Protein AF-A0A962YUR5-F1 (afdb_monomer_lite)

pLDDT: mean 78.63, std 18.29, range [29.05, 96.88]

Secondary structure (DSSP, 8-state):
--S-------------HHHHHHHHHHHHHHS--TT--SS-TTSSSSS-GGGG-TT----EEEEES-HHHHHHHHHTTHHHHTTEEEEETT--SHHHHHHHHHHHHH-TT--EEEE--BSTTHHHHHHHHHHSGGGTTTGGGEEE-S--TTTS-TT---EEEE-STT----EESS-HHHHHHTTEEB-GGGS-HHHHHHHHHHHHHH------HHHHHHHTSS-------

Foldseek 3Di:
DDDDDDDDPPPPPPQDPVNVVVVVVVCCVVPPPPQALPLCNCQPPLPDPCVPPPPLQAQAEEEEAGSSVLSLCVVVVLCVLLSYQYAYLVCPPVNSSVVVLVVCVVVVQHAYEYEYWAAPCRVCSLVVLCPDPSNVSCNVRYHYQYADPVLPDQPAQAWKAAPDPPDGDIGTHDDSVVSRVNRITRGLCPAPSVLSSVVCSCCSVVVDDYDHVVSSVVSNPPDPPPPDD

Sequence (229 aa):
LPLAIWLGQREKGKLPFEKARKIVEQYHQTHPIQALADGTAFRRQAAPLDLQDPHYAPERILVVERDDLVDMLIRNRFHLTAKAVVVS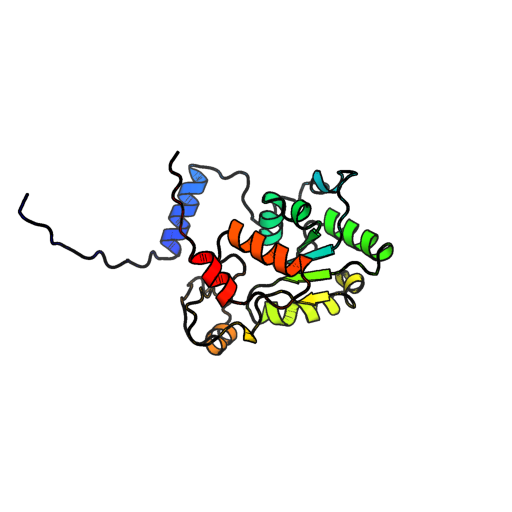RTGYPEPVFAACREFLRNHPDTPVQLVHDASTQGFALAAQLADESKWRFARARLSDLGISRAALQRGATLPWLSTRRFQRNGAFGGNPAKMLRAGYRVPLDYIGPKPLIGLLSAAVVGGALLLAPETLNAASGSEVEVDYG

Structure (mmCIF, N/CA/C/O backbone):
data_AF-A0A962YUR5-F1
#
_entry.id   AF-A0A962YUR5-F1
#
loop_
_atom_site.group_PDB
_atom_site.id
_atom_site.type_symbol
_atom_site.label_atom_id
_atom_site.label_alt_id
_atom_site.label_comp_id
_atom_site.label_asym_id
_atom_site.label_entity_id
_atom_site.label_seq_id
_atom_site.pdbx_PDB_ins_code
_atom_site.Cartn_x
_atom_site.Cartn_y
_atom_site.Cartn_z
_atom_site.occupancy
_atom_site.B_iso_or_equiv
_atom_site.auth_seq_id
_atom_site.auth_comp_id
_atom_site.auth_asym_id
_atom_site.auth_atom_id
_atom_site.pdbx_PDB_model_num
ATOM 1 N N . LEU A 1 1 ? 1.796 17.570 -52.357 1.00 35.78 1 LEU A N 1
ATOM 2 C CA . LEU A 1 1 ? 2.187 16.156 -52.588 1.00 35.78 1 LEU A CA 1
ATOM 3 C C . LEU A 1 1 ? 2.795 16.059 -53.982 1.00 35.78 1 LEU A C 1
ATOM 5 O O . LEU A 1 1 ? 2.230 16.720 -54.846 1.00 35.78 1 LEU A O 1
ATOM 9 N N . PRO A 1 2 ? 3.817 15.226 -54.251 1.00 49.44 2 PRO A N 1
ATOM 10 C CA . PRO A 1 2 ? 4.605 14.389 -53.328 1.00 49.44 2 PRO A CA 1
ATOM 11 C C . PRO A 1 2 ? 6.129 14.342 -53.642 1.00 49.44 2 PRO A C 1
ATOM 13 O O . PRO A 1 2 ? 6.551 14.842 -54.674 1.00 49.44 2 PRO A O 1
ATOM 16 N N . LEU A 1 3 ? 6.896 13.706 -52.737 1.00 29.05 3 LEU A N 1
ATOM 17 C CA . LEU A 1 3 ? 8.313 13.246 -52.748 1.00 29.05 3 LEU A CA 1
ATOM 18 C C . LEU A 1 3 ? 9.022 13.795 -51.496 1.00 29.05 3 LEU A C 1
ATOM 20 O O . LEU A 1 3 ? 9.262 14.988 -51.411 1.00 29.05 3 LEU A O 1
ATOM 24 N N . ALA A 1 4 ? 9.386 13.053 -50.456 1.00 31.09 4 ALA A N 1
ATOM 25 C CA . ALA A 1 4 ? 9.297 11.640 -50.118 1.00 31.09 4 ALA A CA 1
ATOM 26 C C . ALA A 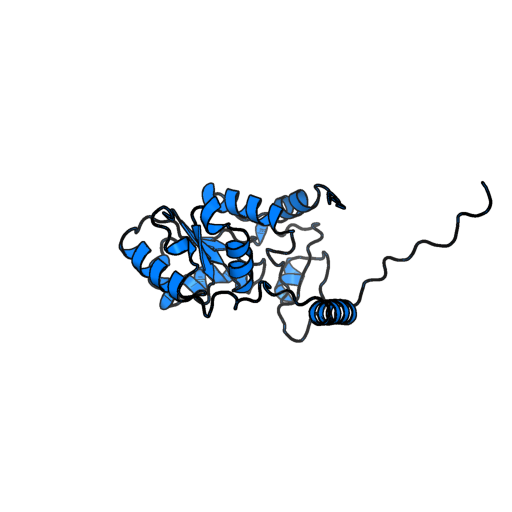1 4 ? 9.316 11.603 -48.573 1.00 31.09 4 ALA A C 1
ATOM 28 O O . ALA A 1 4 ? 10.264 12.045 -47.935 1.00 31.09 4 ALA A O 1
ATOM 29 N N . ILE A 1 5 ? 8.198 11.312 -47.909 1.00 41.88 5 ILE A N 1
ATOM 30 C CA . ILE A 1 5 ? 7.969 10.023 -47.239 1.00 41.88 5 ILE A CA 1
ATOM 31 C C . ILE A 1 5 ? 9.107 9.040 -47.534 1.00 41.88 5 ILE A C 1
ATOM 33 O O . ILE A 1 5 ? 9.113 8.469 -48.617 1.00 41.88 5 ILE A O 1
ATOM 37 N N . TRP A 1 6 ? 10.052 8.906 -46.596 1.00 35.12 6 TRP A N 1
ATOM 38 C CA . TRP A 1 6 ? 10.731 7.670 -46.163 1.00 35.12 6 TRP A CA 1
ATOM 39 C C . TRP A 1 6 ? 12.156 7.981 -45.680 1.00 35.12 6 TRP A C 1
ATOM 41 O O . TRP A 1 6 ? 13.032 8.234 -46.494 1.00 35.12 6 TRP A O 1
ATOM 51 N N . LEU A 1 7 ? 12.350 8.002 -44.356 1.00 32.53 7 LEU A N 1
ATOM 52 C CA . LEU A 1 7 ? 13.597 7.788 -43.594 1.00 32.53 7 LEU A CA 1
ATOM 53 C C . LEU A 1 7 ? 13.320 8.309 -42.176 1.00 32.53 7 LEU A C 1
ATOM 55 O O . LEU A 1 7 ? 13.161 9.499 -41.956 1.00 32.53 7 LEU A O 1
ATOM 59 N N . GLY A 1 8 ? 13.188 7.512 -41.138 1.00 32.56 8 GLY A N 1
ATOM 60 C CA . GLY A 1 8 ? 13.199 6.076 -41.000 1.00 32.56 8 GLY A CA 1
ATOM 61 C C . GLY A 1 8 ? 12.517 5.796 -39.668 1.00 32.56 8 GLY A C 1
ATOM 62 O O . GLY A 1 8 ? 12.390 6.682 -38.816 1.00 32.56 8 GLY A O 1
ATOM 63 N N . GLN A 1 9 ? 12.034 4.572 -39.511 1.00 40.66 9 GLN A N 1
ATOM 64 C CA . GLN A 1 9 ? 11.579 4.045 -38.237 1.00 40.66 9 GLN A CA 1
ATOM 65 C C . GLN A 1 9 ? 12.633 4.372 -37.172 1.00 40.66 9 GLN A C 1
ATOM 67 O O . GLN A 1 9 ? 13.695 3.757 -37.129 1.00 40.66 9 GLN A O 1
ATOM 72 N N . ARG A 1 10 ? 12.362 5.381 -36.335 1.00 39.66 10 ARG A N 1
ATOM 73 C CA . ARG A 1 10 ? 13.123 5.599 -35.111 1.00 39.66 10 ARG A CA 1
ATOM 74 C C . ARG A 1 10 ? 12.894 4.336 -34.305 1.00 39.66 10 ARG A C 1
ATOM 76 O O . ARG A 1 10 ? 11.808 4.144 -33.756 1.00 39.66 10 ARG A O 1
ATOM 83 N N . GLU A 1 11 ? 13.897 3.463 -34.280 1.00 40.19 11 GLU A N 1
ATOM 84 C CA . GLU A 1 11 ? 14.019 2.469 -33.230 1.00 40.19 11 GLU A CA 1
ATOM 85 C C . GLU A 1 11 ? 13.639 3.176 -31.934 1.00 40.19 11 GLU A C 1
ATOM 87 O O . GLU A 1 11 ? 14.180 4.245 -31.630 1.00 40.19 11 GLU A O 1
ATOM 92 N N . LYS A 1 12 ? 12.628 2.652 -31.234 1.00 43.69 12 LYS A N 1
ATOM 93 C CA . LYS A 1 12 ? 12.225 3.126 -29.911 1.00 43.69 12 LYS A CA 1
ATOM 94 C C . LYS A 1 12 ? 13.426 2.914 -28.991 1.00 43.69 12 LYS A C 1
ATOM 96 O O . LYS A 1 12 ? 13.539 1.888 -28.325 1.00 43.69 12 LYS A O 1
ATOM 101 N N . GLY A 1 13 ? 14.375 3.844 -29.048 1.00 45.31 13 GLY A N 1
ATOM 102 C CA . GLY A 1 13 ? 15.635 3.788 -28.340 1.00 45.31 13 GLY A CA 1
ATOM 103 C C . GLY A 1 13 ? 15.299 3.758 -26.868 1.00 45.31 13 GLY A C 1
ATOM 104 O O . GLY A 1 13 ? 14.743 4.720 -26.340 1.00 45.31 13 GLY A O 1
ATOM 105 N N . LYS A 1 14 ? 15.566 2.618 -26.229 1.00 60.06 14 LYS A N 1
ATOM 106 C CA . LYS A 1 14 ? 15.353 2.422 -24.797 1.00 60.06 14 LYS A CA 1
ATOM 107 C C . LYS A 1 14 ? 16.056 3.568 -24.073 1.00 60.06 14 LYS A C 1
ATOM 109 O O . LYS A 1 14 ? 17.281 3.644 -24.108 1.00 60.06 14 LYS A O 1
ATOM 114 N N . LEU A 1 15 ? 15.290 4.479 -23.472 1.00 63.06 15 LEU A N 1
ATOM 115 C CA . LEU A 1 15 ? 15.846 5.577 -22.688 1.00 63.06 15 LEU A CA 1
ATOM 116 C C . LEU A 1 15 ? 16.598 4.957 -21.498 1.00 63.06 15 LEU A C 1
ATOM 118 O O . LEU A 1 15 ? 15.962 4.286 -20.684 1.00 63.06 15 LEU A O 1
ATOM 122 N N . PRO A 1 16 ? 17.929 5.127 -21.381 1.00 74.38 16 PRO A N 1
ATOM 123 C CA . PRO A 1 16 ? 18.666 4.553 -20.263 1.00 74.38 16 PRO A CA 1
ATOM 124 C C . PRO A 1 16 ? 18.158 5.131 -18.942 1.00 74.38 16 PRO A C 1
ATOM 126 O O . PRO A 1 16 ? 17.898 6.333 -18.864 1.00 74.38 16 PRO A O 1
ATOM 129 N N . PHE A 1 17 ? 18.065 4.302 -17.899 1.00 70.06 17 PHE A N 1
ATOM 130 C CA . PHE A 1 17 ? 17.536 4.711 -16.593 1.00 70.06 17 PHE A CA 1
ATOM 131 C C . PHE A 1 17 ? 18.231 5.964 -16.042 1.00 70.06 17 PHE A C 1
ATOM 133 O O . PHE A 1 17 ? 17.565 6.895 -15.606 1.00 70.06 17 PHE A O 1
ATOM 140 N N . GLU A 1 18 ? 19.561 6.045 -16.146 1.00 75.50 18 GLU A N 1
ATOM 141 C CA . GLU A 1 18 ? 20.317 7.227 -15.706 1.00 75.50 18 GLU A CA 1
ATOM 142 C C . GLU A 1 18 ? 19.944 8.498 -16.482 1.00 75.50 18 GLU A C 1
ATOM 144 O O . GLU A 1 18 ? 19.875 9.582 -15.906 1.00 75.50 18 GLU A O 1
ATOM 149 N N . LYS A 1 19 ? 19.642 8.377 -17.781 1.00 78.50 19 LYS A N 1
ATOM 150 C CA . LYS A 1 19 ? 19.199 9.512 -18.599 1.00 78.50 19 LYS A CA 1
ATOM 151 C C . LYS A 1 19 ? 17.777 9.933 -18.229 1.00 78.50 19 LYS A C 1
ATOM 153 O O . LYS A 1 19 ? 17.529 11.126 -18.102 1.00 78.50 19 LYS A O 1
ATOM 158 N N . ALA A 1 20 ? 16.873 8.974 -18.016 1.00 80.06 20 ALA A N 1
ATOM 159 C CA . ALA A 1 20 ? 15.520 9.245 -17.533 1.00 80.06 20 ALA A CA 1
ATOM 160 C C . ALA A 1 20 ? 15.547 9.946 -16.167 1.00 80.06 20 ALA A C 1
ATOM 162 O O . ALA A 1 20 ? 14.928 10.991 -15.997 1.00 80.06 20 ALA A O 1
ATOM 163 N N . ARG A 1 21 ? 16.345 9.423 -15.228 1.00 80.81 21 ARG A N 1
ATOM 164 C CA . ARG A 1 21 ? 16.545 10.003 -13.897 1.00 80.81 21 ARG A CA 1
ATOM 165 C C . ARG A 1 21 ? 17.044 11.440 -13.981 1.00 80.81 21 ARG A C 1
ATOM 167 O O . ARG A 1 21 ? 16.458 12.312 -13.354 1.00 80.81 21 ARG A O 1
ATOM 174 N N . LYS A 1 22 ? 18.069 11.698 -14.797 1.00 84.81 22 LYS A N 1
ATOM 175 C CA . LYS A 1 22 ? 18.614 13.048 -14.975 1.00 84.81 22 LYS A CA 1
ATOM 176 C C . LYS A 1 22 ? 17.571 14.026 -15.521 1.00 84.81 22 LYS A C 1
ATOM 178 O O . LYS A 1 22 ? 17.525 15.160 -15.064 1.00 84.81 22 LYS A O 1
ATOM 183 N N . ILE A 1 23 ? 16.727 13.592 -16.460 1.00 85.00 23 ILE A N 1
ATOM 184 C CA . ILE A 1 23 ? 15.636 14.423 -16.995 1.00 85.00 23 ILE A CA 1
ATOM 185 C C . ILE A 1 23 ? 14.616 14.747 -15.899 1.00 85.00 23 ILE A C 1
ATOM 187 O O . ILE A 1 23 ? 14.218 15.899 -15.772 1.00 85.00 23 ILE A O 1
ATOM 191 N N . VAL A 1 24 ? 14.224 13.763 -15.084 1.00 81.94 24 VAL A N 1
ATOM 192 C CA . VAL A 1 24 ? 13.291 13.979 -13.965 1.00 81.94 24 VAL A CA 1
ATOM 193 C C . VAL A 1 24 ? 13.896 14.911 -12.913 1.00 81.94 24 VAL A C 1
ATOM 195 O O . VAL A 1 24 ? 13.235 15.844 -12.470 1.00 81.94 24 VAL A O 1
ATOM 198 N N . GLU A 1 25 ? 15.166 14.715 -12.552 1.00 84.19 25 GLU A N 1
ATOM 199 C CA . GLU A 1 25 ? 15.889 15.589 -11.618 1.00 84.19 25 GLU A CA 1
ATOM 200 C C . GLU A 1 25 ? 15.964 17.031 -12.145 1.00 84.19 25 GLU A C 1
ATOM 202 O O . GLU A 1 25 ? 15.653 17.968 -11.412 1.00 84.19 25 GLU A O 1
ATOM 207 N N . GLN A 1 26 ? 16.305 17.218 -13.425 1.00 85.81 26 GLN A N 1
ATOM 208 C CA . GLN A 1 26 ? 16.303 18.531 -14.080 1.00 85.81 26 GLN A CA 1
ATOM 209 C C . GLN A 1 26 ? 14.906 19.155 -14.092 1.00 85.81 26 GLN A C 1
ATOM 211 O O . GLN A 1 26 ? 14.746 20.335 -13.778 1.00 85.81 26 GLN A O 1
ATOM 216 N N . TYR A 1 27 ? 13.881 18.367 -14.412 1.00 82.94 27 TYR A N 1
ATOM 217 C CA . TYR A 1 27 ? 12.505 18.839 -14.396 1.00 82.94 27 TYR A CA 1
ATOM 218 C C . TYR A 1 27 ? 12.098 19.307 -12.996 1.00 82.94 27 TYR A C 1
ATOM 220 O O . TYR A 1 27 ? 11.593 20.415 -12.879 1.00 82.94 27 TYR A O 1
ATOM 228 N N . HIS A 1 28 ? 12.404 18.550 -11.936 1.00 80.88 28 HIS A N 1
ATOM 229 C CA . HIS A 1 28 ? 12.110 18.943 -10.551 1.00 80.88 28 HIS A CA 1
ATOM 230 C C . HIS A 1 28 ? 12.879 20.184 -10.088 1.00 80.88 28 HIS A C 1
ATOM 232 O O . HIS A 1 28 ? 12.349 20.965 -9.305 1.00 80.88 28 HIS A O 1
ATOM 238 N N . GLN A 1 29 ? 14.112 20.385 -10.561 1.00 83.00 29 GLN A N 1
ATOM 239 C CA . GLN A 1 29 ? 14.863 21.616 -10.283 1.00 83.00 29 GLN A CA 1
ATOM 240 C C . GLN A 1 29 ? 14.190 22.845 -10.903 1.00 83.00 29 GLN A C 1
ATOM 242 O O . GLN A 1 29 ? 14.231 23.926 -10.324 1.00 83.00 29 GLN A O 1
ATOM 247 N N . THR A 1 30 ? 13.577 22.671 -12.075 1.00 82.81 30 THR A N 1
ATOM 248 C CA . THR A 1 30 ? 12.964 23.766 -12.841 1.00 82.81 30 THR A CA 1
ATOM 249 C C . THR A 1 30 ? 11.496 23.989 -12.455 1.00 82.81 30 THR A C 1
ATOM 251 O O . THR A 1 30 ? 11.011 25.114 -12.457 1.00 82.81 30 THR A O 1
ATOM 254 N N . HIS A 1 31 ? 10.800 22.914 -12.088 1.00 80.06 31 HIS A N 1
ATOM 255 C CA . HIS A 1 31 ? 9.390 22.868 -11.713 1.00 80.06 31 HIS A CA 1
ATOM 256 C C . HIS A 1 31 ? 9.267 22.079 -10.401 1.00 80.06 31 HIS A C 1
ATOM 258 O O . HIS A 1 31 ? 8.989 20.875 -10.426 1.00 80.06 31 HIS A O 1
ATOM 264 N N . PRO A 1 32 ? 9.529 22.714 -9.244 1.00 75.56 32 PRO A N 1
ATOM 265 C CA . PRO A 1 32 ? 9.494 22.025 -7.963 1.00 75.56 32 PRO A CA 1
ATOM 266 C C . PRO A 1 32 ? 8.089 21.487 -7.690 1.00 75.56 32 PRO A C 1
ATOM 268 O O . PRO A 1 32 ? 7.140 22.236 -7.454 1.00 75.56 32 PRO A O 1
ATOM 271 N N . ILE A 1 33 ? 7.964 20.162 -7.698 1.00 71.06 33 ILE A N 1
ATOM 272 C CA . ILE A 1 33 ? 6.725 19.479 -7.338 1.00 71.06 33 ILE A CA 1
ATOM 273 C C . ILE A 1 33 ? 6.654 19.450 -5.812 1.00 71.06 33 ILE A C 1
ATOM 275 O O . ILE A 1 33 ? 7.275 18.615 -5.160 1.00 71.06 33 ILE A O 1
ATOM 279 N N . GLN A 1 34 ? 5.897 20.380 -5.230 1.00 64.75 34 GLN A N 1
ATOM 280 C CA . GLN A 1 34 ? 5.767 20.517 -3.771 1.00 64.75 34 GLN A CA 1
ATOM 281 C C . GLN A 1 34 ? 5.133 19.288 -3.092 1.00 64.75 34 GLN A C 1
ATOM 283 O O . GLN A 1 34 ? 5.268 19.099 -1.887 1.00 64.75 34 GLN A O 1
ATOM 288 N N . ALA A 1 35 ? 4.423 18.458 -3.858 1.00 72.44 35 ALA A N 1
ATOM 289 C CA . ALA A 1 35 ? 3.536 17.413 -3.361 1.00 72.44 35 ALA A CA 1
ATOM 290 C C . ALA A 1 35 ? 3.926 16.004 -3.841 1.00 72.44 35 ALA A C 1
ATOM 292 O O . ALA A 1 35 ? 3.055 15.212 -4.201 1.00 72.44 35 ALA A O 1
ATOM 293 N N . LEU A 1 36 ? 5.222 15.679 -3.860 1.00 76.75 36 LEU A N 1
ATOM 294 C CA . LEU A 1 36 ? 5.662 14.323 -4.193 1.00 76.75 36 LEU A CA 1
ATOM 295 C C . LEU A 1 36 ? 5.171 13.304 -3.152 1.00 76.75 36 LEU A C 1
ATOM 297 O O . LEU A 1 36 ? 5.007 13.608 -1.966 1.00 76.75 36 LEU A O 1
ATOM 301 N N . ALA A 1 37 ? 4.905 12.094 -3.638 1.00 85.50 37 ALA A N 1
ATOM 302 C CA . ALA A 1 37 ? 4.685 10.914 -2.820 1.00 85.50 37 ALA A CA 1
ATOM 303 C C . ALA A 1 37 ? 6.044 10.248 -2.583 1.00 85.50 37 ALA A C 1
ATOM 305 O O . ALA A 1 37 ? 6.487 9.422 -3.376 1.00 85.50 37 ALA A O 1
ATOM 306 N N . ASP A 1 38 ? 6.751 10.691 -1.547 1.00 86.75 38 ASP A N 1
ATOM 307 C CA . ASP A 1 38 ? 8.120 10.263 -1.234 1.00 86.75 38 ASP A CA 1
ATOM 308 C C . ASP A 1 38 ? 8.217 9.467 0.079 1.00 86.75 38 ASP A C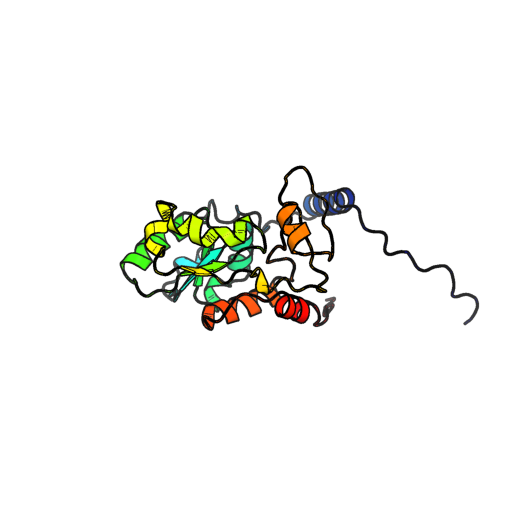 1
ATOM 310 O O . ASP A 1 38 ? 9.308 9.090 0.513 1.00 86.75 38 ASP A O 1
ATOM 314 N N . GLY A 1 39 ? 7.072 9.191 0.708 1.00 88.62 39 GLY A N 1
ATOM 315 C CA . GLY A 1 39 ? 6.978 8.513 1.995 1.00 88.62 39 GLY A CA 1
ATOM 316 C C . GLY A 1 39 ? 7.320 9.419 3.175 1.00 88.62 39 GLY A C 1
ATOM 317 O O . GLY A 1 39 ? 7.715 8.946 4.252 1.00 88.62 39 GLY A O 1
ATOM 318 N N . THR A 1 40 ? 7.245 10.734 2.972 1.00 89.12 40 THR A N 1
ATOM 319 C CA . THR A 1 40 ? 7.555 11.724 4.002 1.00 89.12 40 THR A CA 1
ATOM 320 C C . THR A 1 40 ? 6.508 12.822 4.154 1.00 89.12 40 THR A C 1
ATOM 322 O O . THR A 1 40 ? 6.538 13.521 5.174 1.00 89.12 40 THR A O 1
ATOM 325 N N . ALA A 1 41 ? 5.554 12.933 3.220 1.00 86.44 41 ALA A N 1
ATOM 326 C CA . ALA A 1 41 ? 4.579 14.025 3.148 1.00 86.44 41 ALA A CA 1
ATOM 327 C C . ALA A 1 41 ? 3.818 14.283 4.463 1.00 86.44 41 ALA A C 1
ATOM 329 O O . ALA A 1 41 ? 3.550 15.429 4.819 1.00 86.44 41 ALA A O 1
ATOM 330 N N . PHE A 1 42 ? 3.521 13.222 5.210 1.00 85.75 42 PHE A N 1
ATOM 331 C CA . PHE A 1 42 ? 2.716 13.225 6.429 1.00 85.75 42 PHE A CA 1
ATOM 332 C C . PHE A 1 42 ? 3.535 12.988 7.705 1.00 85.75 42 PHE A C 1
ATOM 334 O O . PHE A 1 42 ? 2.960 12.808 8.773 1.00 85.75 42 PHE A O 1
ATOM 341 N N . ARG A 1 43 ? 4.878 13.013 7.649 1.00 83.12 43 ARG A N 1
ATOM 342 C CA . ARG A 1 43 ? 5.720 12.825 8.854 1.00 83.12 43 ARG A CA 1
ATOM 343 C C . ARG A 1 43 ? 5.597 13.968 9.855 1.00 83.12 43 ARG A C 1
ATOM 345 O O . ARG A 1 43 ? 5.724 13.746 11.051 1.00 83.12 43 ARG A O 1
ATOM 352 N N . ARG A 1 44 ? 5.422 15.196 9.356 1.00 68.75 44 ARG A N 1
ATOM 353 C CA . ARG A 1 44 ? 5.341 16.417 10.178 1.00 68.75 44 ARG A CA 1
ATOM 354 C C . ARG A 1 44 ? 3.907 16.879 10.435 1.00 68.75 44 ARG A C 1
ATOM 356 O O . ARG A 1 44 ? 3.716 17.808 11.211 1.00 68.75 44 ARG A O 1
ATOM 363 N N . GLN A 1 45 ? 2.916 16.269 9.784 1.00 62.41 45 GLN A N 1
ATOM 364 C CA . GLN A 1 45 ? 1.511 16.593 10.019 1.00 62.41 45 GLN A CA 1
ATOM 365 C C . GLN A 1 45 ? 0.980 15.767 11.194 1.00 62.41 45 GLN A C 1
ATOM 367 O O . GLN A 1 45 ? 1.101 14.542 11.219 1.00 62.41 45 GLN A O 1
ATOM 372 N N . ALA A 1 46 ? 0.392 16.452 12.174 1.00 52.38 46 ALA A N 1
ATOM 373 C CA . ALA A 1 46 ? -0.344 15.840 13.272 1.00 52.38 46 ALA A CA 1
ATOM 374 C C . ALA A 1 46 ? -1.657 15.251 12.728 1.00 52.38 46 ALA A C 1
ATOM 376 O O . ALA A 1 46 ? -2.693 15.897 12.792 1.00 52.38 46 ALA A O 1
ATOM 377 N N . ALA A 1 47 ? -1.572 14.043 12.161 1.00 51.62 47 ALA A N 1
ATOM 378 C CA . ALA A 1 47 ? -2.609 13.404 11.346 1.00 51.62 47 ALA A CA 1
ATOM 379 C C . ALA A 1 47 ? -2.985 14.215 10.074 1.00 51.62 47 ALA A C 1
ATOM 381 O O . ALA A 1 47 ? -2.947 15.445 10.071 1.00 51.62 47 ALA A O 1
ATOM 382 N N . PRO A 1 48 ? -3.328 13.560 8.950 1.00 53.62 48 PRO A N 1
ATOM 383 C CA . PRO A 1 48 ? -4.043 14.230 7.866 1.00 53.62 48 PRO A CA 1
ATOM 384 C C . PRO A 1 48 ? -5.281 14.933 8.443 1.00 53.62 48 PRO A C 1
ATOM 386 O O . PRO A 1 48 ? -6.014 14.311 9.212 1.00 53.62 48 PRO A O 1
ATOM 389 N N . LEU A 1 49 ? -5.498 16.207 8.090 1.00 50.16 49 LEU A N 1
ATOM 390 C CA . LEU A 1 49 ? -6.599 17.051 8.596 1.00 50.16 49 LEU A CA 1
ATOM 391 C C . LEU A 1 49 ? -7.972 16.356 8.501 1.00 50.16 49 LEU A C 1
ATOM 393 O O . LEU A 1 49 ? -8.820 16.541 9.367 1.00 50.16 49 LEU A O 1
ATOM 397 N N . ASP A 1 50 ? -8.139 15.483 7.508 1.00 56.34 50 ASP A N 1
ATOM 398 C CA . ASP A 1 50 ? -9.380 14.760 7.227 1.00 56.34 50 ASP A CA 1
ATOM 399 C C . ASP A 1 50 ? -9.658 13.599 8.207 1.00 56.34 50 ASP A C 1
ATOM 401 O O . ASP A 1 50 ? -10.801 13.182 8.354 1.00 56.34 50 ASP A O 1
ATOM 405 N N . LEU A 1 51 ? -8.654 13.084 8.935 1.00 53.03 51 LEU A N 1
ATOM 406 C CA . LEU A 1 51 ? -8.885 12.067 9.979 1.00 53.03 51 LEU A CA 1
ATOM 407 C C . LEU A 1 51 ? -9.492 12.650 11.261 1.00 53.03 51 LEU A C 1
ATOM 409 O O . LEU A 1 51 ? -9.903 11.892 12.138 1.00 53.03 51 LEU A O 1
ATOM 413 N N . GLN A 1 52 ? -9.498 13.979 11.389 1.00 50.72 52 GLN A N 1
ATOM 414 C CA . GLN A 1 52 ? -10.179 14.703 12.461 1.00 50.72 52 GLN A CA 1
ATOM 415 C C . GLN A 1 52 ? -11.565 15.201 12.027 1.00 50.72 52 GLN A C 1
ATOM 417 O O . GLN A 1 52 ? -12.249 15.832 12.832 1.00 50.72 52 GLN A O 1
ATOM 422 N N . ASP A 1 53 ? -11.990 14.935 10.782 1.00 63.53 53 ASP A N 1
ATOM 423 C CA . ASP A 1 53 ? -13.350 15.240 10.345 1.00 63.53 53 ASP A CA 1
ATOM 424 C C . ASP A 1 53 ? -14.334 14.369 11.147 1.00 63.53 53 ASP A C 1
ATOM 426 O O . ASP A 1 53 ? -14.270 13.140 11.062 1.00 63.53 53 ASP A O 1
ATOM 430 N N . PRO A 1 54 ? -15.262 14.962 11.918 1.00 57.53 54 PRO A N 1
ATOM 431 C CA . PRO A 1 54 ? -16.255 14.209 12.680 1.00 57.53 54 PRO A CA 1
ATOM 432 C C . PRO A 1 54 ? -17.180 13.341 11.807 1.00 57.53 54 PRO A C 1
ATOM 434 O O . PRO A 1 54 ? -17.846 12.452 12.337 1.00 57.53 54 PRO A O 1
ATOM 437 N N . HIS A 1 55 ? -17.220 13.556 10.488 1.00 64.25 55 HIS A N 1
ATOM 438 C CA . HIS A 1 55 ? -17.968 12.722 9.542 1.00 64.25 55 HIS A CA 1
ATOM 439 C C . HIS A 1 55 ? -17.140 11.567 8.965 1.00 64.25 55 HIS A C 1
ATOM 441 O O . HIS A 1 55 ? -17.692 10.688 8.295 1.00 64.25 55 HIS A O 1
ATOM 447 N N . TYR A 1 56 ? -15.828 11.536 9.211 1.00 77.88 56 TYR A N 1
ATOM 448 C CA . TYR A 1 56 ? -14.970 10.451 8.764 1.00 77.88 56 TYR A CA 1
ATOM 449 C C . TYR A 1 56 ? -15.072 9.249 9.713 1.00 77.88 56 TYR A C 1
ATOM 451 O O . TYR A 1 56 ? -14.454 9.196 10.773 1.00 77.88 56 TYR A O 1
ATOM 459 N N . ALA A 1 57 ? -15.852 8.250 9.298 1.00 83.06 57 ALA A N 1
ATOM 460 C CA . ALA A 1 57 ? -16.000 6.975 9.991 1.00 83.06 57 ALA A CA 1
ATOM 461 C C . ALA A 1 57 ? -15.332 5.855 9.172 1.00 83.06 57 ALA A C 1
ATOM 463 O O . ALA A 1 57 ? -15.940 5.357 8.216 1.00 83.06 57 ALA A O 1
ATOM 464 N N . PRO A 1 58 ? -14.081 5.466 9.485 1.00 87.88 58 PRO A N 1
ATOM 465 C CA . PRO A 1 58 ? -13.427 4.377 8.779 1.00 87.88 58 PRO A CA 1
ATOM 466 C C . PRO A 1 58 ? -14.130 3.046 9.052 1.00 87.88 58 PRO A C 1
ATOM 468 O O . PRO A 1 58 ? -14.431 2.701 10.190 1.00 87.88 58 PRO A O 1
ATOM 471 N N . GLU A 1 59 ? -14.336 2.269 7.995 1.00 90.94 59 GLU A N 1
ATOM 472 C CA . GLU A 1 59 ? -14.958 0.940 8.050 1.00 90.94 59 GLU A CA 1
ATOM 473 C C . GLU A 1 59 ? -13.916 -0.184 7.947 1.00 90.94 59 GLU A C 1
ATOM 475 O O . GLU A 1 59 ? -14.244 -1.360 8.085 1.00 90.94 59 GLU A O 1
ATOM 480 N N . ARG A 1 60 ? -12.660 0.165 7.641 1.00 91.75 60 ARG A N 1
ATOM 481 C CA . ARG A 1 60 ? -11.566 -0.771 7.355 1.00 91.75 60 ARG A CA 1
ATOM 482 C C . ARG A 1 60 ? -10.200 -0.106 7.482 1.00 91.75 60 ARG A C 1
ATOM 484 O O . ARG A 1 60 ? -10.079 1.121 7.451 1.00 91.75 60 ARG A O 1
ATOM 491 N N . ILE A 1 61 ? -9.163 -0.928 7.589 1.00 93.56 61 ILE A N 1
ATOM 492 C CA . ILE A 1 61 ? -7.766 -0.491 7.623 1.00 93.56 61 ILE A CA 1
ATOM 493 C C . ILE A 1 61 ? -7.022 -1.141 6.460 1.00 93.56 61 ILE A C 1
ATOM 495 O O . ILE A 1 61 ? -6.990 -2.363 6.347 1.00 93.56 61 ILE A O 1
ATOM 499 N N . LEU A 1 62 ? -6.396 -0.322 5.618 1.00 95.88 62 LEU A N 1
ATOM 500 C CA . LEU A 1 62 ? -5.498 -0.743 4.553 1.00 95.88 62 LEU A CA 1
ATOM 501 C C . LEU A 1 62 ? -4.044 -0.526 4.986 1.00 95.88 62 LEU A C 1
ATOM 503 O O . LEU A 1 62 ? -3.598 0.601 5.209 1.00 95.88 62 LEU A O 1
ATOM 507 N N . VAL A 1 63 ? -3.298 -1.621 5.060 1.00 96.56 63 VAL A N 1
ATOM 508 C CA . VAL A 1 63 ? -1.855 -1.660 5.269 1.00 96.56 63 VAL A CA 1
ATOM 509 C C . VAL A 1 63 ? -1.167 -1.769 3.912 1.00 96.56 63 VAL A C 1
ATOM 511 O O . VAL A 1 63 ? -1.457 -2.682 3.146 1.00 96.56 63 VAL A O 1
ATOM 514 N N . VAL A 1 64 ? -0.231 -0.874 3.610 1.00 96.88 64 VAL A N 1
ATOM 515 C CA . VAL A 1 64 ? 0.568 -0.911 2.373 1.00 96.88 64 VAL A CA 1
ATOM 516 C C . VAL A 1 64 ? 2.034 -1.254 2.660 1.00 96.88 64 VAL A C 1
ATOM 518 O O . VAL A 1 64 ? 2.567 -0.963 3.732 1.00 96.88 64 VAL A O 1
ATOM 521 N N . GLU A 1 65 ? 2.734 -1.855 1.699 1.00 95.94 65 GLU A N 1
ATOM 522 C CA . GLU A 1 65 ? 4.159 -2.194 1.854 1.00 95.94 65 GLU A CA 1
ATOM 523 C C . GLU A 1 65 ? 5.078 -0.961 1.962 1.00 95.94 65 GLU A C 1
ATOM 525 O O . GLU A 1 65 ? 6.109 -1.022 2.635 1.00 95.94 65 GLU A O 1
ATOM 530 N N . ARG A 1 66 ? 4.737 0.156 1.310 1.00 95.00 66 ARG A N 1
ATOM 531 C CA . ARG A 1 66 ? 5.658 1.285 1.124 1.00 95.00 66 ARG A CA 1
ATOM 532 C C . ARG A 1 66 ? 5.041 2.620 1.548 1.00 95.00 66 ARG A C 1
ATOM 534 O O . ARG A 1 66 ? 3.862 2.861 1.310 1.00 95.00 66 ARG A O 1
ATOM 541 N N . ASP A 1 67 ? 5.843 3.492 2.154 1.00 95.94 67 ASP A N 1
ATOM 542 C CA . ASP A 1 67 ? 5.383 4.794 2.662 1.00 95.94 67 ASP A CA 1
ATOM 543 C C . ASP A 1 67 ? 4.949 5.744 1.526 1.00 95.94 67 ASP A C 1
ATOM 545 O O . ASP A 1 67 ? 4.002 6.507 1.681 1.00 95.94 67 ASP A O 1
ATOM 549 N N . ASP A 1 68 ? 5.584 5.673 0.356 1.00 93.56 68 ASP A N 1
ATOM 550 C CA . ASP A 1 68 ? 5.202 6.451 -0.832 1.00 93.56 68 ASP A CA 1
ATOM 551 C C . ASP A 1 68 ? 3.803 6.079 -1.355 1.00 93.56 68 ASP A C 1
ATOM 553 O O . ASP A 1 68 ? 3.065 6.942 -1.830 1.00 93.56 68 ASP A O 1
ATOM 557 N N . LEU A 1 69 ? 3.382 4.818 -1.204 1.00 95.06 69 LEU A N 1
ATOM 558 C CA . LEU A 1 69 ? 2.014 4.410 -1.542 1.00 95.06 69 LEU A CA 1
ATOM 559 C C . LEU A 1 69 ? 0.981 5.027 -0.596 1.00 95.06 69 LEU A C 1
ATOM 561 O O . LEU A 1 69 ? -0.104 5.384 -1.049 1.00 95.06 69 LEU A O 1
ATOM 565 N N . VAL A 1 70 ? 1.311 5.200 0.689 1.00 95.25 70 VAL A N 1
ATOM 566 C CA . VAL A 1 70 ? 0.449 5.942 1.625 1.00 95.25 70 VAL A CA 1
ATOM 567 C C . VAL A 1 70 ? 0.254 7.365 1.120 1.00 95.25 70 VAL A C 1
ATOM 569 O O . VAL A 1 70 ? -0.881 7.832 1.031 1.00 95.25 70 VAL A O 1
ATOM 572 N N . ASP A 1 71 ? 1.347 8.031 0.740 1.00 92.88 71 ASP A N 1
ATOM 573 C CA . ASP A 1 71 ? 1.284 9.401 0.243 1.00 92.88 71 ASP A CA 1
ATOM 574 C C . ASP A 1 71 ? 0.383 9.512 -0.985 1.00 92.88 71 ASP A C 1
ATOM 576 O O . ASP A 1 71 ? -0.508 10.362 -1.037 1.00 92.88 71 ASP A O 1
ATOM 580 N N . MET A 1 72 ? 0.591 8.620 -1.955 1.00 92.31 72 MET A N 1
ATOM 581 C CA . MET A 1 72 ? -0.198 8.564 -3.178 1.00 92.31 72 MET A CA 1
ATOM 582 C C . MET A 1 72 ? -1.686 8.342 -2.873 1.00 92.31 72 MET A C 1
ATOM 584 O O . MET A 1 72 ? -2.524 9.100 -3.361 1.00 92.31 72 MET A O 1
ATOM 588 N N . LEU A 1 73 ? -2.035 7.373 -2.025 1.00 93.62 73 LEU A N 1
ATOM 589 C CA . LEU A 1 73 ? -3.433 7.060 -1.713 1.00 93.62 73 LEU A CA 1
ATOM 590 C C . LEU A 1 73 ? -4.132 8.196 -0.956 1.00 93.62 73 LEU A C 1
ATOM 592 O O . LEU A 1 73 ? -5.260 8.562 -1.295 1.00 93.62 73 LEU A O 1
ATOM 596 N N . ILE A 1 74 ? -3.474 8.788 0.044 1.00 91.19 74 ILE A N 1
ATOM 597 C CA . ILE A 1 74 ? -4.061 9.882 0.827 1.00 91.19 74 ILE A CA 1
ATOM 598 C C . ILE A 1 74 ? -4.250 11.124 -0.046 1.00 91.19 74 ILE A C 1
ATOM 600 O O . ILE A 1 74 ? -5.338 11.699 -0.044 1.00 91.19 74 ILE A O 1
ATOM 604 N N . ARG A 1 75 ? -3.245 11.505 -0.848 1.00 88.69 75 ARG A N 1
ATOM 605 C CA . ARG A 1 75 ? -3.342 12.662 -1.758 1.00 88.69 75 ARG A CA 1
ATOM 606 C C . ARG A 1 75 ? -4.449 12.505 -2.797 1.00 88.69 75 ARG A C 1
ATOM 608 O O . ARG A 1 75 ? -5.056 13.496 -3.188 1.00 88.69 75 ARG A O 1
ATOM 615 N N . ASN A 1 76 ? -4.748 11.272 -3.199 1.00 89.38 76 ASN A N 1
ATOM 616 C CA . ASN A 1 76 ? -5.860 10.965 -4.093 1.00 89.38 76 ASN A CA 1
ATOM 617 C C . ASN A 1 76 ? -7.181 10.664 -3.353 1.00 89.38 76 ASN A C 1
ATOM 619 O O . ASN A 1 76 ? -8.089 10.079 -3.936 1.00 89.38 76 ASN A O 1
ATOM 623 N N . ARG A 1 77 ? -7.306 11.054 -2.074 1.00 90.19 77 ARG A N 1
ATOM 624 C CA . ARG A 1 77 ? -8.527 10.920 -1.252 1.00 90.19 77 ARG A CA 1
ATOM 625 C C . ARG A 1 77 ? -9.069 9.491 -1.131 1.00 90.19 77 ARG A C 1
ATOM 627 O O . ARG A 1 77 ? -10.230 9.301 -0.777 1.00 90.19 77 ARG A O 1
ATOM 634 N N . PHE A 1 78 ? -8.224 8.479 -1.346 1.00 92.19 78 PHE A N 1
ATOM 635 C CA . PHE A 1 78 ? -8.620 7.071 -1.266 1.00 92.19 78 PHE A CA 1
ATOM 636 C C . PHE A 1 78 ? -9.268 6.737 0.081 1.00 92.19 78 PHE A C 1
ATOM 638 O O . PHE A 1 78 ? -10.285 6.057 0.130 1.00 92.19 78 PHE A O 1
ATOM 645 N N . HIS A 1 79 ? -8.698 7.253 1.170 1.00 90.56 79 HIS A N 1
ATOM 646 C CA . HIS A 1 79 ? -9.191 7.034 2.525 1.00 90.56 79 HIS A CA 1
ATOM 647 C C . HIS A 1 79 ? -10.647 7.487 2.715 1.00 90.56 79 HIS A C 1
ATOM 649 O O . HIS A 1 79 ? -11.405 6.786 3.376 1.00 90.56 79 HIS A O 1
ATOM 655 N N . LEU A 1 80 ? -11.068 8.582 2.071 1.00 88.56 80 LEU A N 1
ATOM 656 C CA . LEU A 1 80 ? -12.456 9.053 2.091 1.00 88.56 80 LEU A CA 1
ATOM 657 C C . LEU A 1 80 ? -13.355 8.169 1.221 1.00 88.56 80 LEU A C 1
ATOM 659 O O . LEU A 1 80 ? -14.375 7.669 1.687 1.00 88.56 80 LEU A O 1
ATOM 663 N N . THR A 1 81 ? -12.961 7.933 -0.033 1.00 88.25 81 THR A N 1
ATOM 664 C CA . THR A 1 81 ? -13.773 7.175 -1.000 1.00 88.25 81 THR A CA 1
ATOM 665 C C . THR A 1 81 ? -13.973 5.723 -0.575 1.00 88.25 81 THR A C 1
ATOM 667 O O . THR A 1 81 ? -15.082 5.201 -0.640 1.00 88.25 81 THR A O 1
ATOM 670 N N . ALA A 1 82 ? -12.908 5.074 -0.112 1.00 90.06 82 ALA A N 1
ATOM 671 C CA . ALA A 1 82 ? -12.929 3.692 0.340 1.00 90.06 82 ALA A CA 1
ATOM 672 C C . ALA A 1 82 ? -13.188 3.568 1.849 1.00 90.06 82 ALA A C 1
ATOM 674 O O . ALA A 1 82 ? -13.069 2.457 2.364 1.00 90.06 82 ALA A O 1
ATOM 675 N N . LYS A 1 83 ? -13.500 4.666 2.562 1.00 90.88 83 LYS A N 1
ATOM 676 C CA . LYS A 1 83 ? -13.681 4.714 4.029 1.00 90.88 83 LYS A CA 1
ATOM 677 C C . LYS A 1 83 ? -12.644 3.871 4.778 1.00 90.88 83 LYS A C 1
ATOM 679 O O . LYS A 1 83 ? -12.977 3.035 5.620 1.00 90.88 83 LYS A O 1
ATOM 684 N N . ALA A 1 84 ? -11.386 4.027 4.388 1.00 91.88 84 ALA A N 1
ATOM 685 C CA . ALA A 1 84 ? -10.294 3.158 4.789 1.00 91.88 84 ALA A CA 1
ATOM 686 C C . ALA A 1 84 ? -9.187 3.978 5.435 1.00 91.88 84 ALA A C 1
ATOM 688 O O . ALA A 1 84 ? -8.651 4.896 4.814 1.00 91.88 84 ALA A O 1
ATOM 689 N N . VAL A 1 85 ? -8.767 3.607 6.644 1.00 92.69 85 VAL A N 1
ATOM 690 C CA . VAL A 1 85 ? -7.526 4.169 7.182 1.00 92.69 85 VAL A CA 1
ATOM 691 C C . VAL A 1 85 ? -6.352 3.574 6.418 1.00 92.69 85 VAL A C 1
ATOM 693 O O . VAL A 1 85 ? -6.257 2.357 6.301 1.00 92.69 85 VAL A O 1
ATOM 696 N N . VAL A 1 86 ? -5.456 4.417 5.908 1.00 94.88 86 VAL A N 1
ATOM 697 C CA . VAL A 1 86 ? -4.282 3.981 5.142 1.00 94.88 86 VAL A CA 1
ATOM 698 C C . VAL A 1 86 ? -3.025 4.171 5.980 1.00 94.88 86 VAL A C 1
ATOM 700 O O . VAL A 1 86 ? -2.710 5.288 6.390 1.00 94.88 86 VAL A O 1
ATOM 703 N N . VAL A 1 87 ? -2.297 3.082 6.211 1.00 95.75 87 VAL A N 1
ATOM 704 C CA . VAL A 1 87 ? -1.005 3.073 6.911 1.00 95.75 87 VAL A CA 1
ATOM 705 C C . VAL A 1 87 ? -0.026 2.151 6.192 1.00 95.75 87 VAL A C 1
ATOM 707 O O . VAL A 1 87 ? -0.435 1.221 5.507 1.00 95.75 87 VAL A O 1
ATOM 710 N N . SER A 1 88 ? 1.276 2.357 6.341 1.00 96.50 88 SER A N 1
ATOM 711 C CA . SER A 1 88 ? 2.283 1.437 5.808 1.00 96.50 88 SER A CA 1
ATOM 712 C C . SER A 1 88 ? 2.715 0.401 6.846 1.00 96.50 88 SER A C 1
ATOM 714 O O . SER A 1 88 ? 2.539 0.606 8.049 1.00 96.50 88 SER A O 1
ATOM 716 N N . ARG A 1 89 ? 3.409 -0.666 6.418 1.00 95.56 89 ARG A N 1
ATOM 717 C CA . ARG A 1 89 ? 4.053 -1.638 7.330 1.00 95.56 89 ARG A CA 1
ATOM 718 C C . ARG A 1 89 ? 5.006 -1.000 8.344 1.00 95.56 89 ARG A C 1
ATOM 720 O O . ARG A 1 89 ? 5.264 -1.578 9.406 1.00 95.56 89 ARG A O 1
ATOM 727 N N . THR A 1 90 ? 5.579 0.168 8.037 1.00 95.12 90 THR A N 1
ATOM 728 C CA . THR A 1 90 ? 6.498 0.861 8.950 1.00 95.12 90 THR A CA 1
ATOM 729 C C . THR A 1 90 ? 5.737 1.511 10.108 1.00 95.12 90 THR A C 1
ATOM 731 O O . THR A 1 90 ? 6.323 1.683 11.176 1.00 95.12 90 THR A O 1
ATOM 734 N N . GLY A 1 91 ? 4.422 1.701 9.967 1.00 93.38 91 GLY A N 1
ATOM 735 C CA . GLY A 1 91 ? 3.576 2.468 10.878 1.00 93.38 91 GLY A CA 1
ATOM 736 C C . GLY A 1 91 ? 3.398 3.913 10.415 1.00 93.38 91 GLY A C 1
ATOM 737 O O . GLY A 1 91 ? 2.983 4.750 11.206 1.00 93.38 91 GLY A O 1
ATOM 738 N N . TYR A 1 92 ? 3.739 4.226 9.164 1.00 94.50 92 TYR A N 1
ATOM 739 C CA . TYR A 1 92 ? 3.571 5.558 8.601 1.00 94.50 92 TYR A CA 1
ATOM 740 C C . TYR A 1 92 ? 2.129 5.777 8.095 1.00 94.50 92 TYR A C 1
ATOM 742 O O . TYR A 1 92 ? 1.608 4.898 7.412 1.00 94.50 92 TYR A O 1
ATOM 750 N N . PRO A 1 93 ? 1.492 6.929 8.371 1.00 92.81 93 PRO A N 1
ATOM 751 C CA . PRO A 1 93 ? 1.970 8.002 9.239 1.00 92.81 93 PRO A CA 1
ATOM 752 C C . PRO A 1 93 ? 1.764 7.636 10.718 1.00 92.81 93 PRO A C 1
ATOM 754 O O . PRO A 1 93 ? 0.728 7.089 11.093 1.00 92.81 93 PRO A O 1
ATOM 757 N N . GLU A 1 94 ? 2.736 7.960 11.574 1.00 91.12 94 GLU A N 1
ATOM 758 C CA . GLU A 1 94 ? 2.757 7.496 12.972 1.00 91.12 94 GLU A CA 1
ATOM 759 C C . GLU A 1 94 ? 1.513 7.893 13.793 1.00 91.12 94 GLU A C 1
ATOM 761 O O . GLU A 1 94 ? 0.952 7.010 14.452 1.00 91.12 94 GLU A O 1
ATOM 766 N N . PRO A 1 95 ? 1.001 9.144 13.729 1.00 87.50 95 PRO A N 1
ATOM 767 C CA . PRO A 1 95 ? -0.219 9.511 14.454 1.00 87.50 95 PRO A CA 1
ATOM 768 C C . PRO A 1 95 ? -1.435 8.676 14.030 1.00 87.50 95 PRO A C 1
ATOM 770 O O . PRO A 1 95 ? -2.249 8.275 14.860 1.00 87.50 95 PRO A O 1
ATOM 773 N N . VAL A 1 96 ? -1.525 8.358 12.737 1.00 89.50 96 VAL A N 1
ATOM 774 C CA . VAL A 1 96 ? -2.614 7.560 12.159 1.00 89.50 96 VAL A CA 1
ATOM 775 C C . VAL A 1 96 ? -2.511 6.111 12.608 1.00 89.50 96 VAL A C 1
ATOM 777 O O . VAL A 1 96 ? -3.503 5.511 13.013 1.00 89.50 96 VAL A O 1
ATOM 780 N N . PHE A 1 97 ? -1.303 5.549 12.595 1.00 91.81 97 PHE A N 1
ATOM 781 C CA . PHE A 1 97 ? -1.060 4.198 13.082 1.00 91.81 97 PHE A CA 1
ATOM 782 C C . PHE A 1 97 ? -1.368 4.064 14.578 1.00 91.81 97 PHE A C 1
ATOM 784 O O . PHE A 1 97 ? -1.973 3.077 15.001 1.00 91.81 97 PHE A O 1
ATOM 791 N N . ALA A 1 98 ? -1.017 5.068 15.386 1.00 88.44 98 ALA A N 1
ATOM 792 C CA . ALA A 1 98 ? -1.384 5.103 16.797 1.00 88.44 98 ALA A CA 1
ATOM 793 C C . ALA A 1 98 ? -2.912 5.105 16.990 1.00 88.44 98 ALA A C 1
ATOM 795 O O . ALA A 1 98 ? -3.410 4.307 17.787 1.00 88.44 98 ALA A O 1
ATOM 796 N N . ALA A 1 99 ? -3.643 5.916 16.218 1.00 86.25 99 ALA A N 1
ATOM 797 C CA . ALA A 1 99 ? -5.105 5.944 16.229 1.00 86.25 99 ALA A CA 1
ATOM 798 C C . ALA A 1 99 ? -5.726 4.614 15.759 1.00 86.25 99 ALA A C 1
ATOM 800 O O . ALA A 1 99 ? -6.680 4.144 16.372 1.00 86.25 99 ALA A O 1
ATOM 801 N N . CYS A 1 100 ? -5.150 3.947 14.750 1.00 87.62 100 CYS A N 1
ATOM 802 C CA . CYS A 1 100 ? -5.604 2.627 14.285 1.00 87.62 100 CYS A CA 1
ATOM 803 C C . CYS A 1 100 ? -5.574 1.578 15.396 1.00 87.62 100 CYS A C 1
ATOM 805 O O . CYS A 1 100 ? -6.493 0.768 15.512 1.00 87.62 100 CYS A O 1
ATOM 807 N N . ARG A 1 101 ? -4.507 1.578 16.207 1.00 87.25 101 ARG A N 1
ATOM 808 C CA . ARG A 1 101 ? -4.384 0.644 17.332 1.00 87.25 101 ARG A CA 1
ATOM 809 C C . ARG A 1 101 ? -5.510 0.839 18.325 1.00 87.25 101 ARG A C 1
ATOM 811 O O . ARG A 1 101 ? -6.071 -0.150 18.779 1.00 87.25 101 ARG A O 1
ATOM 818 N N . GLU A 1 102 ? -5.823 2.090 18.650 1.00 85.50 102 GLU A N 1
ATOM 819 C CA . GLU A 1 102 ? -6.912 2.390 19.572 1.00 85.50 102 GLU A CA 1
ATOM 820 C C . GLU A 1 102 ? -8.272 2.024 18.972 1.00 85.50 102 GLU A C 1
ATOM 822 O O . GLU A 1 102 ? -9.067 1.319 19.587 1.00 85.50 102 GLU A O 1
ATOM 827 N N . PHE A 1 103 ? -8.498 2.410 17.717 1.00 86.56 103 PHE A N 1
ATOM 828 C CA . PHE A 1 103 ? -9.718 2.100 16.984 1.00 86.56 103 PHE A CA 1
ATOM 829 C C . PHE A 1 103 ? -10.020 0.595 16.971 1.00 86.56 103 PHE A C 1
ATOM 831 O O . PHE A 1 103 ? -11.126 0.184 17.304 1.00 86.56 103 PHE A O 1
ATOM 838 N N . LEU A 1 104 ? -9.025 -0.250 16.682 1.00 88.56 104 LEU A N 1
ATOM 839 C CA . LEU A 1 104 ? -9.203 -1.706 16.655 1.00 88.56 104 LEU A CA 1
ATOM 840 C C . LEU A 1 104 ? -9.419 -2.348 18.028 1.00 88.56 104 LEU A C 1
ATOM 842 O O . LEU A 1 104 ? -9.945 -3.460 18.082 1.00 88.56 104 LEU A O 1
ATOM 846 N N . ARG A 1 105 ? -9.035 -1.688 19.130 1.00 86.50 105 ARG A N 1
ATOM 847 C CA . ARG A 1 105 ? -9.407 -2.158 20.476 1.00 86.50 105 ARG A CA 1
ATOM 848 C C . ARG A 1 105 ? -10.910 -2.021 20.707 1.00 86.50 105 ARG A C 1
ATOM 850 O O . ARG A 1 105 ? -11.502 -2.915 21.301 1.00 86.50 105 ARG A O 1
ATOM 857 N N . ASN A 1 106 ? -11.510 -0.943 20.201 1.00 87.19 106 ASN A N 1
ATOM 858 C CA . ASN A 1 106 ? -12.937 -0.648 20.359 1.00 87.19 106 ASN A CA 1
ATOM 859 C C . ASN A 1 106 ? -13.811 -1.274 19.259 1.00 87.19 106 ASN A C 1
ATOM 861 O O . ASN A 1 106 ? -14.980 -1.565 19.495 1.00 87.19 106 ASN A O 1
ATOM 865 N N . HIS A 1 107 ? -13.241 -1.523 18.077 1.00 89.31 107 HIS A N 1
ATOM 866 C CA . HIS A 1 107 ? -13.927 -2.090 16.913 1.00 89.31 107 HIS A CA 1
ATOM 867 C C . HIS A 1 107 ? -13.211 -3.356 16.416 1.00 89.31 107 HIS A C 1
ATOM 869 O O . HIS A 1 107 ? -12.615 -3.354 15.330 1.00 89.31 107 HIS A O 1
ATOM 875 N N . PRO A 1 108 ? -13.246 -4.453 17.197 1.00 88.44 108 PRO A N 1
ATOM 876 C CA . PRO A 1 108 ? -12.460 -5.655 16.936 1.00 88.44 108 PRO A CA 1
ATOM 877 C C . PRO A 1 108 ? -12.885 -6.430 15.685 1.00 88.44 108 PRO A C 1
ATOM 879 O O . PRO A 1 108 ? -12.154 -7.333 15.296 1.00 88.44 108 PRO A O 1
ATOM 882 N N . ASP A 1 109 ? -14.001 -6.105 15.042 1.00 89.25 109 ASP A N 1
ATOM 883 C CA . ASP A 1 109 ? -14.440 -6.771 13.805 1.00 89.25 109 ASP A CA 1
ATOM 884 C C . ASP A 1 109 ? -14.029 -6.005 12.537 1.00 89.25 109 ASP A C 1
ATOM 886 O O . ASP A 1 109 ? -14.290 -6.450 11.421 1.00 89.25 109 ASP A O 1
ATOM 890 N N . THR A 1 110 ? -13.349 -4.863 12.691 1.00 90.19 110 THR A N 1
ATOM 891 C CA . THR A 1 110 ? -12.880 -4.056 11.558 1.00 90.19 110 THR A CA 1
ATOM 892 C C . THR A 1 110 ? -11.886 -4.854 10.700 1.00 90.19 110 THR A C 1
ATOM 894 O O . THR A 1 110 ? -10.858 -5.307 11.224 1.00 90.19 110 THR A O 1
ATOM 897 N N . PRO A 1 111 ? -12.118 -4.982 9.380 1.00 91.62 111 PRO A N 1
ATOM 898 C CA . PRO A 1 111 ? -11.185 -5.634 8.470 1.00 91.62 111 PRO A CA 1
ATOM 899 C C . PRO A 1 111 ? -9.830 -4.924 8.418 1.00 91.62 111 PRO A C 1
ATOM 901 O O . PRO A 1 111 ? -9.760 -3.697 8.296 1.00 91.62 111 PRO A O 1
ATOM 904 N N . VAL A 1 112 ? -8.749 -5.709 8.443 1.00 93.69 112 VAL A N 1
ATOM 905 C CA . VAL A 1 112 ? -7.388 -5.219 8.202 1.00 93.69 112 VAL A CA 1
ATOM 906 C C . VAL A 1 112 ? -6.857 -5.888 6.944 1.00 93.69 112 VAL A C 1
ATOM 908 O O . VAL A 1 112 ? -6.661 -7.096 6.904 1.00 93.69 112 VAL A O 1
ATOM 911 N N . GLN A 1 113 ? -6.634 -5.115 5.895 1.00 94.69 113 GLN A N 1
ATOM 912 C CA . GLN A 1 113 ? -6.238 -5.622 4.588 1.00 94.69 113 GLN A CA 1
ATOM 913 C C . GLN A 1 113 ? -4.814 -5.177 4.274 1.00 94.69 113 GLN A C 1
ATOM 915 O O . GLN A 1 113 ? -4.464 -4.028 4.510 1.00 94.69 113 GLN A O 1
ATOM 920 N N . LEU A 1 114 ? -3.988 -6.075 3.752 1.00 95.31 114 LEU A N 1
ATOM 921 C CA . LEU A 1 114 ? -2.614 -5.810 3.348 1.00 95.31 114 LEU A CA 1
ATOM 922 C C . LEU A 1 114 ? -2.525 -5.758 1.826 1.00 95.31 114 LEU A C 1
ATOM 924 O O . LEU A 1 114 ? -3.028 -6.649 1.154 1.00 95.31 114 LEU A O 1
ATOM 928 N N . VAL A 1 115 ? -1.814 -4.778 1.280 1.00 95.31 115 VAL A N 1
ATOM 929 C CA . VAL A 1 115 ? -1.423 -4.760 -0.130 1.00 95.31 115 VAL A CA 1
ATOM 930 C C . VAL A 1 115 ? 0.086 -4.582 -0.268 1.00 95.31 115 VAL A C 1
ATOM 932 O O . VAL A 1 115 ? 0.722 -3.810 0.456 1.00 95.31 115 VAL A O 1
ATOM 935 N N . HIS A 1 116 ? 0.667 -5.325 -1.203 1.00 95.62 116 HIS A N 1
ATOM 936 C CA . HIS A 1 116 ? 2.106 -5.405 -1.402 1.00 95.62 116 HIS A CA 1
ATOM 937 C C . HIS A 1 116 ? 2.464 -5.557 -2.890 1.00 95.62 116 HIS A C 1
ATOM 939 O O . HIS A 1 116 ? 1.637 -5.969 -3.712 1.00 95.62 116 HIS A O 1
ATOM 945 N N . ASP A 1 117 ? 3.721 -5.262 -3.224 1.00 94.81 117 ASP A N 1
ATOM 946 C CA . ASP A 1 117 ? 4.286 -5.479 -4.558 1.00 94.81 117 ASP A CA 1
ATOM 947 C C . ASP A 1 117 ? 4.457 -6.984 -4.821 1.00 94.81 117 ASP A C 1
ATOM 949 O O . ASP A 1 117 ? 4.703 -7.764 -3.898 1.00 94.81 117 ASP A O 1
ATOM 953 N N . ALA A 1 118 ? 4.432 -7.430 -6.079 1.00 94.38 118 ALA A N 1
ATOM 954 C CA . ALA A 1 118 ? 4.717 -8.832 -6.389 1.00 94.38 118 ALA A CA 1
ATOM 955 C C . ALA A 1 118 ? 6.221 -9.110 -6.218 1.00 94.38 118 ALA A C 1
ATOM 957 O O . ALA A 1 118 ? 7.010 -8.920 -7.144 1.00 94.38 118 ALA A O 1
ATOM 958 N N . SER A 1 119 ? 6.638 -9.529 -5.024 1.00 94.88 119 SER A N 1
ATOM 959 C CA . SER A 1 119 ? 8.037 -9.782 -4.674 1.00 94.88 119 SER A CA 1
ATOM 960 C C . SER A 1 119 ? 8.158 -10.880 -3.620 1.00 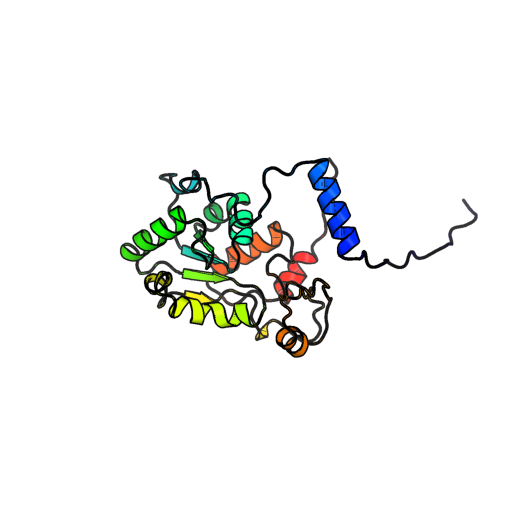94.88 119 SER A C 1
ATOM 962 O O . SER A 1 119 ? 7.203 -11.177 -2.906 1.00 94.88 119 SER A O 1
ATOM 964 N N . THR A 1 120 ? 9.342 -11.484 -3.479 1.00 94.81 120 THR A N 1
ATOM 965 C CA . THR A 1 120 ? 9.584 -12.472 -2.411 1.00 94.81 120 THR A CA 1
ATOM 966 C C . THR A 1 120 ? 9.352 -11.895 -1.015 1.00 94.81 120 THR A C 1
ATOM 968 O O . THR A 1 120 ? 8.872 -12.615 -0.146 1.00 94.81 120 THR A O 1
ATOM 971 N N . GLN A 1 121 ? 9.659 -10.611 -0.815 1.00 93.94 121 GLN A N 1
ATOM 972 C CA . GLN A 1 121 ? 9.411 -9.896 0.434 1.00 93.94 121 GLN A CA 1
ATOM 973 C C . GLN A 1 121 ? 7.918 -9.610 0.635 1.00 93.94 121 GLN A C 1
ATOM 975 O O . GLN A 1 121 ? 7.402 -9.873 1.716 1.00 93.94 121 GLN A O 1
ATOM 980 N N . GLY A 1 122 ? 7.226 -9.149 -0.409 1.00 94.81 122 GLY A N 1
ATOM 981 C CA . GLY A 1 122 ? 5.790 -8.871 -0.388 1.00 94.81 122 GLY A CA 1
ATOM 982 C C . GLY A 1 122 ? 4.978 -10.111 -0.018 1.00 94.81 122 GLY A C 1
ATOM 983 O O . GLY A 1 122 ? 4.201 -10.072 0.927 1.00 94.81 122 GLY A O 1
ATOM 984 N N . PHE A 1 123 ? 5.273 -11.262 -0.637 1.00 95.12 123 PHE A N 1
ATOM 985 C CA . PHE A 1 123 ? 4.599 -12.533 -0.321 1.00 95.12 123 PHE A CA 1
ATOM 986 C C . PHE A 1 123 ? 4.801 -13.015 1.122 1.00 95.12 123 PHE A C 1
ATOM 988 O O . PHE A 1 123 ? 4.035 -13.843 1.605 1.00 95.12 123 PHE A O 1
ATOM 995 N N . ALA A 1 124 ? 5.861 -12.567 1.796 1.00 94.56 124 ALA A N 1
ATOM 996 C CA . ALA A 1 124 ? 6.133 -12.915 3.187 1.00 94.56 124 ALA A CA 1
ATOM 997 C C . ALA A 1 124 ? 5.574 -11.875 4.171 1.00 94.56 124 ALA A C 1
ATOM 999 O O . ALA A 1 124 ? 5.611 -12.098 5.381 1.00 94.56 124 ALA A O 1
ATOM 1000 N N . LEU A 1 125 ? 5.076 -10.738 3.676 1.00 94.50 125 LEU A N 1
ATOM 1001 C CA . LEU A 1 125 ? 4.788 -9.568 4.494 1.00 94.50 125 LEU A CA 1
ATOM 1002 C C . LEU A 1 125 ? 3.653 -9.821 5.490 1.00 94.50 125 LEU A C 1
ATOM 1004 O O . LEU A 1 125 ? 3.778 -9.428 6.644 1.00 94.50 125 LEU A O 1
ATOM 1008 N N . ALA A 1 126 ? 2.599 -10.538 5.097 1.00 92.69 126 ALA A N 1
ATOM 1009 C CA . ALA A 1 126 ? 1.512 -10.913 6.004 1.00 92.69 126 ALA A CA 1
ATOM 1010 C C . ALA A 1 126 ? 2.024 -11.676 7.241 1.00 92.69 126 ALA A C 1
ATOM 1012 O O . ALA A 1 126 ? 1.706 -11.318 8.376 1.00 92.69 126 ALA A O 1
ATOM 1013 N N . ALA A 1 127 ? 2.876 -12.684 7.026 1.00 92.06 127 ALA A N 1
ATOM 1014 C CA . ALA A 1 127 ? 3.483 -13.462 8.104 1.00 92.06 127 ALA A CA 1
ATOM 1015 C C . ALA A 1 127 ? 4.444 -12.611 8.953 1.00 92.06 127 ALA A C 1
ATOM 1017 O O . ALA A 1 127 ? 4.394 -12.666 10.177 1.00 92.06 127 ALA A O 1
ATOM 1018 N N . GLN A 1 128 ? 5.259 -11.760 8.321 1.00 93.62 128 GLN A N 1
ATOM 1019 C CA . GLN A 1 128 ? 6.153 -10.842 9.038 1.00 93.62 128 GLN A CA 1
ATOM 1020 C C . GLN A 1 128 ? 5.374 -9.891 9.954 1.00 93.62 128 GLN A C 1
ATOM 1022 O O . GLN A 1 128 ? 5.724 -9.732 11.119 1.00 93.62 128 GLN A O 1
ATOM 1027 N N . LEU A 1 129 ? 4.286 -9.294 9.460 1.00 92.94 129 LEU A N 1
ATOM 1028 C CA . LEU A 1 129 ? 3.431 -8.413 10.256 1.00 92.94 129 LEU A CA 1
ATOM 1029 C C . LEU A 1 129 ? 2.757 -9.163 11.411 1.00 92.94 129 LEU A C 1
ATOM 1031 O O . LEU A 1 129 ? 2.636 -8.617 12.502 1.00 92.94 129 LEU A O 1
ATOM 1035 N N . ALA A 1 130 ? 2.362 -10.421 11.211 1.00 88.88 130 ALA A N 1
ATOM 1036 C CA . ALA A 1 130 ? 1.792 -11.250 12.272 1.00 88.88 130 ALA A CA 1
ATOM 1037 C C . ALA A 1 130 ? 2.769 -11.521 13.437 1.00 88.88 130 ALA A C 1
ATOM 1039 O O . ALA A 1 130 ? 2.319 -11.750 14.568 1.00 88.88 130 ALA A O 1
ATOM 1040 N N . ASP A 1 131 ? 4.077 -11.483 13.175 1.00 90.38 131 ASP A N 1
ATOM 1041 C CA . ASP A 1 131 ? 5.132 -11.717 14.166 1.00 90.38 131 ASP A CA 1
ATOM 1042 C C . ASP A 1 131 ? 5.721 -10.416 14.744 1.00 90.38 131 ASP A C 1
ATOM 1044 O O . ASP A 1 131 ? 6.296 -10.415 15.835 1.00 90.38 131 ASP A O 1
ATOM 1048 N N . GLU A 1 132 ? 5.535 -9.278 14.072 1.00 92.62 132 GLU A N 1
ATOM 1049 C CA . GLU A 1 132 ? 5.973 -7.970 14.559 1.00 92.62 132 GLU A CA 1
ATOM 1050 C C . GLU A 1 132 ? 5.134 -7.500 15.762 1.00 92.62 132 GLU A C 1
ATOM 1052 O O . GLU A 1 132 ? 3.911 -7.348 15.694 1.00 92.62 132 GLU A O 1
ATOM 1057 N N . SER A 1 133 ? 5.803 -7.179 16.877 1.00 90.44 133 SER A N 1
ATOM 1058 C CA . SER A 1 133 ? 5.153 -6.779 18.138 1.00 90.44 133 SER A CA 1
ATOM 1059 C C . SER A 1 133 ? 4.165 -5.625 17.966 1.00 90.44 133 SER A C 1
ATOM 1061 O O . SER A 1 133 ? 3.058 -5.671 18.505 1.00 90.44 133 SER A O 1
ATOM 1063 N N . LYS A 1 134 ? 4.537 -4.622 17.162 1.00 92.19 134 LYS A N 1
ATOM 1064 C CA . LYS A 1 134 ? 3.702 -3.451 16.893 1.00 92.19 134 LYS A CA 1
ATOM 1065 C C . LYS A 1 134 ? 2.417 -3.785 16.138 1.00 92.19 134 LYS A C 1
ATOM 1067 O O . LYS A 1 134 ? 1.505 -2.988 16.245 1.00 92.19 134 LYS A O 1
ATOM 1072 N N . TRP A 1 135 ? 2.330 -4.920 15.439 1.00 92.44 135 TRP A N 1
ATOM 1073 C CA . TRP A 1 135 ? 1.195 -5.343 14.603 1.00 92.44 135 TRP A CA 1
ATOM 1074 C C . TRP A 1 135 ? 0.354 -6.471 15.215 1.00 92.44 135 TRP A C 1
ATOM 1076 O O . TRP A 1 135 ? -0.685 -6.837 14.661 1.00 92.44 135 TRP A O 1
ATOM 1086 N N . ARG A 1 136 ? 0.729 -6.984 16.397 1.00 87.12 136 ARG A N 1
ATOM 1087 C CA . ARG A 1 136 ? 0.009 -8.074 17.089 1.00 87.12 136 ARG A CA 1
ATOM 1088 C C . ARG A 1 136 ? -1.495 -7.825 17.247 1.00 87.12 136 ARG A C 1
ATOM 1090 O O . ARG A 1 136 ? -2.260 -8.784 17.229 1.00 87.12 136 ARG A O 1
ATOM 1097 N N . PHE A 1 137 ? -1.923 -6.565 17.358 1.00 84.81 137 PHE A N 1
ATOM 1098 C CA . PHE A 1 137 ? -3.335 -6.175 17.472 1.00 84.81 137 PHE A CA 1
ATOM 1099 C C . PHE A 1 137 ? -4.173 -6.534 16.223 1.00 84.81 137 PHE A C 1
ATOM 1101 O O . PHE A 1 137 ? -5.369 -6.804 16.331 1.00 84.81 137 PHE A O 1
ATOM 1108 N N . ALA A 1 138 ? -3.546 -6.591 15.044 1.00 87.12 138 ALA A N 1
ATOM 1109 C CA . ALA A 1 138 ? -4.199 -6.855 13.762 1.00 87.12 138 ALA A CA 1
ATOM 1110 C C . ALA A 1 138 ? -4.025 -8.299 13.258 1.00 87.12 138 ALA A C 1
ATOM 1112 O O . ALA A 1 138 ? -4.686 -8.685 12.297 1.00 87.12 138 ALA A O 1
ATOM 1113 N N . ARG A 1 139 ? -3.172 -9.113 13.900 1.00 85.06 139 ARG A N 1
ATOM 1114 C CA . ARG A 1 139 ? -2.753 -10.446 13.418 1.00 85.06 139 ARG A CA 1
ATOM 1115 C C . ARG A 1 139 ? -3.907 -11.343 12.961 1.00 85.06 139 ARG A C 1
ATOM 1117 O O . ARG A 1 139 ? -3.825 -11.929 11.891 1.00 85.06 139 ARG A O 1
ATOM 1124 N N . ALA A 1 140 ? -4.963 -11.464 13.764 1.00 83.12 140 ALA A N 1
ATOM 1125 C CA . ALA A 1 140 ? -6.080 -12.372 13.482 1.00 83.12 140 ALA A CA 1
ATOM 1126 C C . ALA A 1 140 ? -7.003 -11.898 12.340 1.00 83.12 140 ALA A C 1
ATOM 1128 O O . ALA A 1 140 ? -7.903 -12.630 11.947 1.00 83.12 140 ALA A O 1
ATOM 1129 N N . ARG A 1 141 ? -6.802 -10.674 11.838 1.00 84.19 141 ARG A N 1
ATOM 1130 C CA . ARG A 1 141 ? -7.709 -9.971 10.915 1.00 84.19 141 ARG A CA 1
ATOM 1131 C C . ARG A 1 141 ? -7.073 -9.675 9.565 1.00 84.19 141 ARG A C 1
ATOM 1133 O O . ARG A 1 141 ? -7.747 -9.137 8.693 1.00 84.19 141 ARG A O 1
ATOM 1140 N N . LEU A 1 142 ? -5.776 -9.948 9.429 1.00 89.75 142 LEU A N 1
ATOM 1141 C CA . LEU A 1 142 ? -4.997 -9.537 8.276 1.00 89.75 142 LEU A CA 1
ATOM 1142 C C . LEU A 1 142 ? -5.368 -10.388 7.057 1.00 89.75 142 LEU A C 1
ATOM 1144 O O . LEU A 1 142 ? -5.094 -11.585 7.024 1.00 89.75 142 LEU A O 1
ATOM 1148 N N . SER A 1 143 ? -5.969 -9.751 6.056 1.00 91.38 143 SER A N 1
ATOM 1149 C CA . SER A 1 143 ? -6.267 -10.345 4.752 1.00 91.38 143 SER A CA 1
ATOM 1150 C C . SER A 1 143 ? -5.310 -9.806 3.698 1.00 91.38 143 SER A C 1
ATOM 1152 O O . SER A 1 143 ? -5.147 -8.596 3.576 1.00 91.38 143 SER A O 1
ATOM 1154 N N . ASP A 1 144 ? -4.707 -10.684 2.904 1.00 92.44 144 ASP A N 1
ATOM 1155 C CA . ASP A 1 144 ? -3.788 -10.294 1.834 1.00 92.44 144 ASP A CA 1
ATOM 1156 C C . ASP A 1 144 ? -4.537 -9.989 0.523 1.00 92.44 144 ASP A C 1
ATOM 1158 O O . ASP A 1 144 ? -5.281 -10.823 0.004 1.00 92.44 144 ASP A O 1
ATOM 1162 N N . LEU A 1 145 ? -4.341 -8.778 -0.001 1.00 92.38 145 LEU A N 1
ATOM 1163 C CA . LEU A 1 145 ? -4.866 -8.259 -1.267 1.00 92.38 145 LEU A CA 1
ATOM 1164 C C . LEU A 1 145 ? -3.752 -7.932 -2.276 1.00 92.38 145 LEU A C 1
ATOM 1166 O O . LEU A 1 145 ? -4.034 -7.385 -3.347 1.00 92.38 145 LEU A O 1
ATOM 1170 N N . GLY A 1 146 ? -2.491 -8.220 -1.946 1.00 91.69 146 GLY A N 1
ATOM 1171 C CA . GLY A 1 146 ? -1.348 -7.941 -2.806 1.00 91.69 146 GLY A CA 1
ATOM 1172 C C . GLY A 1 146 ? -1.406 -8.662 -4.151 1.00 91.69 146 GLY A C 1
ATOM 1173 O O . GLY A 1 146 ? -2.223 -9.555 -4.397 1.00 91.69 146 GLY A O 1
ATOM 1174 N N . ILE A 1 147 ? -0.499 -8.283 -5.054 1.00 90.19 147 ILE A N 1
ATOM 1175 C CA . ILE A 1 147 ? -0.342 -9.011 -6.317 1.00 90.19 147 ILE A CA 1
ATOM 1176 C C . ILE A 1 147 ? 0.155 -10.413 -5.979 1.00 90.19 147 ILE A C 1
ATOM 1178 O O . ILE A 1 147 ? 1.281 -10.567 -5.507 1.00 90.19 147 ILE A O 1
ATOM 1182 N N . SER A 1 148 ? -0.656 -11.440 -6.230 1.00 87.94 148 SER A N 1
ATOM 1183 C CA . SER A 1 148 ? -0.318 -12.804 -5.823 1.00 87.94 148 SER A CA 1
ATOM 1184 C C . SER A 1 148 ? 0.682 -13.479 -6.751 1.00 87.94 148 SER A C 1
ATOM 1186 O O . SER A 1 148 ? 0.794 -13.172 -7.939 1.00 87.94 148 SER A O 1
ATOM 1188 N N . ARG A 1 149 ? 1.371 -14.498 -6.227 1.00 88.38 149 ARG A N 1
ATOM 1189 C CA . ARG A 1 149 ? 2.259 -15.335 -7.043 1.00 88.38 149 ARG A CA 1
ATOM 1190 C C . ARG A 1 149 ? 1.510 -16.052 -8.166 1.00 88.38 149 ARG A C 1
ATOM 1192 O O . ARG A 1 149 ? 2.059 -16.175 -9.255 1.00 88.38 149 ARG A O 1
ATOM 1199 N N . ALA A 1 150 ? 0.291 -16.525 -7.900 1.00 84.19 150 ALA A N 1
ATOM 1200 C CA . ALA A 1 150 ? -0.529 -17.226 -8.888 1.00 84.19 150 ALA A CA 1
ATOM 1201 C C . ALA A 1 150 ? -0.911 -16.312 -10.058 1.00 84.19 150 ALA A C 1
ATOM 1203 O O . ALA A 1 150 ? -1.007 -16.760 -11.196 1.00 84.19 150 ALA A O 1
ATOM 1204 N N . ALA A 1 151 ? -1.064 -15.022 -9.779 1.00 81.25 151 ALA A N 1
ATOM 1205 C CA . ALA A 1 151 ? -1.462 -14.052 -10.772 1.00 81.25 151 ALA A CA 1
ATOM 1206 C C . ALA A 1 151 ? -0.305 -13.640 -11.709 1.00 81.25 151 ALA A C 1
ATOM 1208 O O . ALA A 1 151 ? -0.533 -13.144 -12.811 1.00 81.25 151 ALA A O 1
ATOM 1209 N N . LEU A 1 152 ? 0.947 -13.928 -11.334 1.00 85.94 152 LEU A N 1
ATOM 1210 C CA . LEU A 1 152 ? 2.115 -13.805 -12.210 1.00 85.94 152 LEU A CA 1
ATOM 1211 C C . LEU A 1 152 ? 2.129 -14.933 -13.262 1.00 85.94 152 LEU A C 1
ATOM 1213 O O . LEU A 1 152 ? 2.952 -15.852 -13.209 1.00 85.94 152 LEU A O 1
ATOM 1217 N N . GLN A 1 153 ? 1.199 -14.878 -14.215 1.00 72.31 153 GLN A N 1
ATOM 1218 C CA . GLN A 1 153 ? 1.089 -15.858 -15.290 1.00 72.31 153 GLN A CA 1
ATOM 1219 C C . GLN A 1 153 ? 2.286 -15.814 -16.253 1.00 72.31 153 GLN A C 1
ATOM 1221 O O . GLN A 1 153 ? 2.977 -14.803 -16.411 1.00 72.31 153 GLN A O 1
ATOM 1226 N N . ARG A 1 154 ? 2.525 -16.932 -16.949 1.00 56.97 154 ARG A N 1
ATOM 1227 C CA . ARG A 1 154 ? 3.502 -16.991 -18.045 1.00 56.97 154 ARG A CA 1
ATOM 1228 C C . ARG A 1 154 ? 2.903 -16.293 -19.269 1.00 56.97 154 ARG A C 1
ATOM 1230 O O . ARG A 1 154 ? 1.876 -16.732 -19.759 1.00 56.97 154 ARG A O 1
ATOM 1237 N N . GLY A 1 155 ? 3.562 -15.250 -19.771 1.00 59.88 155 GLY A N 1
ATOM 1238 C CA . GLY A 1 155 ? 3.174 -14.555 -21.010 1.00 59.88 155 GLY A CA 1
ATOM 1239 C C . GLY A 1 155 ? 2.852 -13.070 -20.832 1.00 59.88 155 GLY A C 1
ATOM 1240 O O . GLY A 1 155 ? 2.999 -12.307 -21.782 1.00 59.88 155 GLY A O 1
ATOM 1241 N N . ALA A 1 156 ? 2.510 -12.629 -19.618 1.00 69.00 156 ALA A N 1
ATOM 1242 C CA . ALA A 1 156 ? 2.306 -11.212 -19.333 1.00 69.00 156 ALA A CA 1
ATOM 1243 C C . ALA A 1 156 ? 3.631 -10.432 -19.400 1.00 69.00 156 ALA A C 1
ATOM 1245 O O . ALA A 1 156 ? 4.648 -10.822 -18.814 1.00 69.00 156 ALA A O 1
ATOM 1246 N N . THR A 1 157 ? 3.618 -9.294 -20.093 1.00 82.06 157 THR A N 1
ATOM 1247 C CA . THR A 1 157 ? 4.781 -8.401 -20.186 1.00 82.06 157 THR A CA 1
ATOM 1248 C C . THR A 1 157 ? 4.791 -7.464 -18.982 1.00 82.06 157 THR A C 1
ATOM 1250 O O . THR A 1 157 ? 4.370 -6.317 -19.061 1.00 82.06 157 THR A O 1
ATOM 1253 N N . LEU A 1 158 ? 5.241 -7.988 -17.839 1.00 86.44 158 LEU A N 1
ATOM 1254 C CA . LEU A 1 158 ? 5.244 -7.257 -16.570 1.00 86.44 158 LEU A CA 1
ATOM 1255 C C . LEU A 1 158 ? 6.481 -6.358 -16.422 1.00 86.44 158 LEU A C 1
ATOM 1257 O O . LEU A 1 158 ? 7.568 -6.764 -16.849 1.00 86.44 158 LEU A O 1
ATOM 1261 N N . PRO A 1 159 ? 6.343 -5.177 -15.794 1.00 89.00 159 PRO A N 1
ATOM 1262 C CA . PRO A 1 159 ? 7.456 -4.287 -15.489 1.00 89.00 159 PRO A CA 1
ATOM 1263 C C . PRO A 1 159 ? 8.160 -4.745 -14.211 1.00 89.00 159 PRO A C 1
ATOM 1265 O O . PRO A 1 159 ? 7.745 -4.459 -13.089 1.00 89.00 159 PRO A O 1
ATOM 1268 N N . TRP A 1 160 ? 9.253 -5.472 -14.383 1.00 90.00 160 TRP A N 1
ATOM 1269 C CA . TRP A 1 160 ? 10.091 -5.930 -13.290 1.00 90.00 160 TRP A CA 1
ATOM 1270 C C . TRP A 1 160 ? 11.096 -4.856 -12.891 1.00 90.00 160 TRP A C 1
ATOM 1272 O O . TRP A 1 160 ? 11.913 -4.426 -13.705 1.00 90.00 160 TRP A O 1
ATOM 1282 N N . LEU A 1 161 ? 11.105 -4.491 -11.613 1.00 89.75 161 LEU A N 1
ATOM 1283 C CA . LEU A 1 161 ? 12.108 -3.624 -11.002 1.00 89.75 161 LEU A CA 1
ATOM 1284 C C . LEU A 1 161 ? 12.960 -4.427 -10.027 1.00 89.75 161 LEU A C 1
ATOM 1286 O O . LEU A 1 161 ? 12.438 -5.212 -9.241 1.00 89.75 161 LEU A O 1
ATOM 1290 N N . SER A 1 162 ? 14.275 -4.244 -10.055 1.00 87.62 162 SER A N 1
ATOM 1291 C CA . SER A 1 162 ? 15.149 -4.885 -9.073 1.00 87.62 162 SER A CA 1
ATOM 1292 C C . SER A 1 162 ? 14.960 -4.253 -7.689 1.00 87.62 162 SER A C 1
ATOM 1294 O O . SER A 1 162 ? 14.881 -3.033 -7.552 1.00 87.62 162 SER A O 1
ATOM 1296 N N . THR A 1 163 ? 14.913 -5.085 -6.647 1.00 80.12 163 THR A N 1
ATOM 1297 C CA . THR A 1 163 ? 14.869 -4.641 -5.243 1.00 80.12 163 THR A CA 1
ATOM 1298 C C . THR A 1 163 ? 16.259 -4.314 -4.691 1.00 80.12 163 THR A C 1
ATOM 1300 O O . THR A 1 163 ? 16.395 -3.768 -3.596 1.00 80.12 163 THR A O 1
ATOM 1303 N N . ARG A 1 164 ? 17.324 -4.628 -5.440 1.00 78.75 164 ARG A N 1
ATOM 1304 C CA . ARG A 1 164 ? 18.712 -4.408 -5.021 1.00 78.75 164 ARG A CA 1
ATOM 1305 C C . ARG A 1 164 ? 19.130 -2.974 -5.330 1.00 78.75 164 ARG A C 1
ATOM 1307 O O . ARG A 1 164 ? 19.170 -2.582 -6.492 1.00 78.75 164 ARG A O 1
ATOM 1314 N N . ARG A 1 165 ? 19.564 -2.224 -4.308 1.00 65.56 165 ARG A N 1
ATOM 1315 C CA . ARG A 1 165 ? 20.008 -0.811 -4.415 1.00 65.56 165 ARG A CA 1
ATOM 1316 C C . ARG A 1 165 ? 20.995 -0.522 -5.557 1.00 65.56 165 ARG A C 1
ATOM 1318 O O . ARG A 1 165 ? 20.969 0.578 -6.109 1.00 65.56 165 ARG A O 1
ATOM 1325 N N . PHE A 1 166 ? 21.853 -1.487 -5.891 1.00 60.81 166 PHE A N 1
ATOM 1326 C CA . PHE A 1 166 ? 22.912 -1.351 -6.899 1.00 60.81 166 PHE A CA 1
ATOM 1327 C C . PHE A 1 166 ? 22.517 -1.839 -8.300 1.00 60.81 166 PHE A C 1
ATOM 1329 O O . PHE A 1 166 ? 23.200 -1.524 -9.267 1.00 60.81 166 PHE A O 1
ATOM 1336 N N . GLN A 1 167 ? 21.419 -2.587 -8.436 1.00 65.25 167 GLN A N 1
ATOM 1337 C CA . GLN A 1 167 ? 20.888 -3.007 -9.732 1.00 65.25 167 GLN A CA 1
ATOM 1338 C C . GLN A 1 167 ? 19.611 -2.215 -9.986 1.00 65.25 167 GLN A C 1
ATOM 1340 O O . GLN A 1 167 ? 18.554 -2.557 -9.472 1.00 65.25 167 GLN A O 1
ATOM 1345 N N . ARG A 1 168 ? 19.720 -1.124 -10.746 1.00 65.88 168 ARG A N 1
ATOM 1346 C CA . ARG A 1 168 ? 18.595 -0.213 -11.029 1.00 65.88 168 ARG A CA 1
ATOM 1347 C C . ARG A 1 168 ? 17.923 -0.466 -12.376 1.00 65.88 168 ARG A C 1
ATOM 1349 O O . ARG A 1 168 ? 16.994 0.242 -12.747 1.00 65.88 168 ARG A O 1
ATOM 1356 N N . ASN A 1 169 ? 18.388 -1.469 -13.115 1.00 71.88 169 ASN A N 1
ATOM 1357 C CA . ASN A 1 169 ? 17.821 -1.787 -14.416 1.00 71.88 169 ASN A CA 1
ATOM 1358 C C . ASN A 1 169 ? 16.474 -2.488 -14.231 1.00 71.88 169 ASN A C 1
ATOM 1360 O O . ASN A 1 169 ? 16.386 -3.507 -13.544 1.00 71.88 169 ASN A O 1
ATOM 1364 N N . GLY A 1 170 ? 15.437 -1.933 -14.855 1.00 79.75 170 GLY A N 1
ATOM 1365 C CA . GLY A 1 170 ? 14.160 -2.609 -15.031 1.00 79.75 170 GLY A CA 1
ATOM 1366 C C . GLY A 1 170 ? 14.200 -3.573 -16.216 1.00 79.75 170 GLY A C 1
ATOM 1367 O O . GLY A 1 170 ? 15.015 -3.428 -17.131 1.00 79.75 170 GLY A O 1
ATOM 1368 N N . ALA A 1 171 ? 13.305 -4.552 -16.211 1.00 83.75 171 ALA A N 1
ATOM 1369 C CA . ALA A 1 171 ? 13.093 -5.470 -17.321 1.00 83.75 171 ALA A CA 1
ATOM 1370 C C . ALA A 1 171 ? 11.596 -5.613 -17.601 1.00 83.75 171 ALA A C 1
ATOM 1372 O O . ALA A 1 171 ? 10.783 -5.540 -16.688 1.00 83.75 171 ALA A O 1
ATOM 1373 N N . PHE A 1 172 ? 11.236 -5.844 -18.860 1.00 84.88 172 PHE A N 1
ATOM 1374 C CA . PHE A 1 172 ? 9.860 -6.138 -19.249 1.00 84.88 172 PHE A CA 1
ATOM 1375 C C . PHE A 1 172 ? 9.727 -7.613 -19.616 1.00 84.88 172 PHE A C 1
ATOM 1377 O O . PHE A 1 172 ? 10.545 -8.144 -20.370 1.00 84.88 172 PHE A O 1
ATOM 1384 N N . GLY A 1 173 ? 8.690 -8.263 -19.089 1.00 82.50 173 GLY A N 1
ATOM 1385 C CA . GLY A 1 173 ? 8.409 -9.674 -19.344 1.00 82.50 173 GLY A CA 1
ATOM 1386 C C . GLY A 1 173 ? 9.453 -10.629 -18.755 1.00 82.50 173 GLY A C 1
ATOM 1387 O O . GLY A 1 173 ? 10.181 -10.302 -17.819 1.00 82.50 173 GLY A O 1
ATOM 1388 N N . GLY A 1 174 ? 9.504 -11.848 -19.291 1.00 83.94 174 GLY A N 1
ATOM 1389 C CA . GLY A 1 174 ? 10.373 -12.920 -18.800 1.00 83.94 174 GLY A CA 1
ATOM 1390 C C . GLY A 1 174 ? 9.671 -13.894 -17.851 1.00 83.94 174 GLY A C 1
ATOM 1391 O O . GLY A 1 174 ? 8.482 -13.783 -17.570 1.00 83.94 174 GLY A O 1
ATOM 1392 N N . ASN A 1 175 ? 10.409 -14.905 -17.384 1.00 88.81 175 ASN A N 1
ATOM 1393 C CA . ASN A 1 175 ? 9.866 -15.953 -16.518 1.00 88.81 175 ASN A CA 1
ATOM 1394 C C . ASN A 1 175 ? 9.704 -15.437 -15.071 1.00 88.81 175 ASN A C 1
ATOM 1396 O O . ASN A 1 175 ? 10.728 -15.177 -14.428 1.00 88.81 175 ASN A O 1
ATOM 1400 N N . PRO A 1 176 ? 8.477 -15.362 -14.512 1.00 90.81 176 PRO A N 1
ATOM 1401 C CA . PRO A 1 176 ? 8.259 -14.778 -13.188 1.00 90.81 176 PRO A CA 1
ATOM 1402 C C . PRO A 1 176 ? 9.044 -15.456 -12.062 1.00 90.81 176 PRO A C 1
ATOM 1404 O O . PRO A 1 176 ? 9.634 -14.784 -11.221 1.00 90.81 176 PRO A O 1
ATOM 1407 N N . ALA A 1 177 ? 9.149 -16.788 -12.071 1.00 90.44 177 ALA A N 1
ATOM 1408 C CA . ALA A 1 177 ? 9.911 -17.523 -11.060 1.00 90.44 177 ALA A CA 1
ATOM 1409 C C . ALA A 1 177 ? 11.422 -17.237 -11.131 1.00 90.44 177 ALA A C 1
ATOM 1411 O O . ALA A 1 177 ? 12.113 -17.266 -10.110 1.00 90.44 177 ALA A O 1
ATOM 1412 N N . LYS A 1 178 ? 11.965 -16.957 -12.323 1.00 90.81 178 LYS A N 1
ATOM 1413 C CA . LYS A 1 178 ? 13.359 -16.510 -12.478 1.00 90.81 178 LYS A CA 1
ATOM 1414 C C . LYS A 1 178 ? 13.534 -15.078 -11.968 1.00 90.81 178 LYS A C 1
ATOM 1416 O O . LYS A 1 178 ? 14.486 -14.828 -11.235 1.00 90.81 178 LYS A O 1
ATOM 1421 N N . MET A 1 179 ? 12.612 -14.179 -12.309 1.00 91.12 179 MET A N 1
ATOM 1422 C CA . MET A 1 179 ? 12.663 -12.770 -11.899 1.00 91.12 179 MET A CA 1
ATOM 1423 C C . MET A 1 179 ? 12.576 -12.617 -10.376 1.00 91.12 179 MET A C 1
ATOM 1425 O O . MET A 1 179 ? 13.435 -11.975 -9.773 1.00 91.12 179 MET A O 1
ATOM 1429 N N . LEU A 1 180 ? 11.627 -13.305 -9.735 1.00 92.12 180 LEU A N 1
ATOM 1430 C CA . LEU A 1 180 ? 11.487 -13.321 -8.276 1.00 92.12 180 LEU A CA 1
ATOM 1431 C C . LEU A 1 180 ? 12.754 -13.839 -7.577 1.00 92.12 180 LEU A C 1
ATOM 1433 O O . LEU A 1 180 ? 13.245 -13.206 -6.646 1.00 92.12 180 LEU A O 1
ATOM 1437 N N . ARG A 1 181 ? 13.336 -14.955 -8.050 1.00 91.62 181 ARG A N 1
ATOM 1438 C CA . ARG A 1 181 ? 14.592 -15.500 -7.490 1.00 91.62 181 ARG A CA 1
ATOM 1439 C C . ARG A 1 181 ? 15.784 -14.561 -7.669 1.00 91.62 181 ARG A C 1
ATOM 1441 O O . ARG A 1 181 ? 16.675 -14.543 -6.827 1.00 91.62 181 ARG A O 1
ATOM 1448 N N . ALA A 1 182 ? 15.800 -13.778 -8.744 1.00 90.06 182 ALA A N 1
ATOM 1449 C CA . ALA A 1 182 ? 16.834 -12.779 -8.990 1.00 90.06 182 ALA A CA 1
ATOM 1450 C C . ALA A 1 182 ? 16.670 -11.509 -8.128 1.00 90.06 182 ALA A C 1
ATOM 1452 O O . ALA A 1 182 ? 17.552 -10.651 -8.149 1.00 90.06 182 ALA A O 1
ATOM 1453 N N . GLY A 1 183 ? 15.594 -11.398 -7.339 1.00 91.06 183 GLY A N 1
ATOM 1454 C CA . GLY A 1 183 ? 15.315 -10.228 -6.508 1.00 91.06 183 GLY A CA 1
ATOM 1455 C C . GLY A 1 183 ? 14.651 -9.094 -7.283 1.00 91.06 183 GLY A C 1
ATOM 1456 O O . GLY A 1 183 ? 14.929 -7.929 -7.021 1.00 91.06 183 GLY A O 1
ATOM 1457 N N . TYR A 1 184 ? 13.804 -9.416 -8.258 1.00 92.31 184 TYR A N 1
ATOM 1458 C CA . TYR A 1 184 ? 12.933 -8.433 -8.894 1.00 92.31 184 TYR A CA 1
ATOM 1459 C C . TYR A 1 184 ? 11.547 -8.440 -8.254 1.00 92.31 184 TYR A C 1
ATOM 1461 O O . TYR A 1 184 ? 11.104 -9.441 -7.686 1.00 92.31 184 TYR A O 1
ATOM 1469 N N . ARG A 1 185 ? 10.858 -7.311 -8.397 1.00 93.31 185 ARG A N 1
ATOM 1470 C CA . ARG A 1 185 ? 9.468 -7.104 -8.018 1.00 93.31 185 ARG A CA 1
ATOM 1471 C C . ARG A 1 185 ? 8.659 -6.532 -9.171 1.00 93.31 185 ARG A C 1
ATOM 1473 O O . ARG A 1 185 ? 9.221 -5.848 -10.023 1.00 93.31 185 ARG A O 1
ATOM 1480 N N . VAL A 1 186 ? 7.351 -6.751 -9.149 1.00 92.88 186 VAL A N 1
ATOM 1481 C CA . VAL A 1 186 ? 6.394 -5.964 -9.938 1.00 92.88 186 VAL A CA 1
ATOM 1482 C C . VAL A 1 186 ? 5.738 -4.962 -8.984 1.00 92.88 186 VAL A C 1
ATOM 1484 O O . VAL A 1 186 ? 5.060 -5.406 -8.055 1.00 92.88 186 VAL A O 1
ATOM 1487 N N . PRO A 1 187 ? 5.990 -3.651 -9.139 1.00 91.88 187 PRO A N 1
ATOM 1488 C CA . PRO A 1 187 ? 5.522 -2.647 -8.189 1.00 91.88 187 PRO A CA 1
ATOM 1489 C C . PRO A 1 187 ? 4.029 -2.390 -8.382 1.00 91.88 187 PRO A C 1
ATOM 1491 O O . PRO A 1 187 ? 3.611 -2.209 -9.510 1.00 91.88 187 PRO A O 1
ATOM 1494 N N . LEU A 1 188 ? 3.220 -2.354 -7.329 1.00 90.25 188 LEU A N 1
ATOM 1495 C CA . LEU A 1 188 ? 1.762 -2.201 -7.418 1.00 90.25 188 LEU A CA 1
ATOM 1496 C C . LEU A 1 188 ? 1.314 -1.000 -8.277 1.00 90.25 188 LEU A C 1
ATOM 1498 O O . LEU A 1 188 ? 0.345 -1.073 -9.028 1.00 90.25 188 LEU A O 1
ATOM 1502 N N . ASP A 1 189 ? 2.061 0.089 -8.177 1.00 88.50 189 ASP A N 1
ATOM 1503 C CA . ASP A 1 189 ? 1.892 1.367 -8.859 1.00 88.50 189 ASP A CA 1
ATOM 1504 C C . ASP A 1 189 ? 2.545 1.427 -10.248 1.00 88.50 189 ASP A C 1
ATOM 1506 O O . ASP A 1 189 ? 2.808 2.510 -10.766 1.00 88.50 189 ASP A O 1
ATOM 1510 N N . TYR A 1 190 ? 2.798 0.278 -10.889 1.00 85.81 190 TYR A N 1
ATOM 1511 C CA . TYR A 1 190 ? 3.185 0.270 -12.304 1.00 85.81 190 TYR A CA 1
ATOM 1512 C C . TYR A 1 190 ? 2.060 0.743 -13.233 1.00 85.81 190 TYR A C 1
ATOM 1514 O O . TYR A 1 190 ? 2.326 1.144 -14.367 1.00 85.81 190 TYR A O 1
ATOM 1522 N N . ILE A 1 191 ? 0.813 0.672 -12.763 1.00 81.94 191 ILE A N 1
ATOM 1523 C CA . ILE A 1 191 ? -0.358 1.245 -13.421 1.00 81.94 191 ILE A CA 1
ATOM 1524 C C . ILE A 1 191 ? -0.614 2.665 -12.907 1.00 81.94 191 ILE A C 1
ATOM 1526 O O . ILE A 1 191 ? -0.262 3.007 -11.779 1.00 81.94 191 ILE A O 1
ATOM 1530 N N . GLY A 1 192 ? -1.249 3.500 -13.732 1.00 81.06 192 GLY A N 1
ATOM 1531 C CA . GLY A 1 192 ? -1.568 4.875 -13.347 1.00 81.06 192 GLY A CA 1
ATOM 1532 C C . GLY A 1 192 ? -2.446 4.960 -12.080 1.00 81.06 192 GLY A C 1
ATOM 1533 O O . GLY A 1 192 ? -3.219 4.034 -11.810 1.00 81.06 192 GLY A O 1
ATOM 1534 N N . PRO A 1 193 ? -2.399 6.078 -11.324 1.00 85.19 193 PRO A N 1
ATOM 1535 C CA . PRO A 1 193 ? -3.113 6.213 -10.051 1.00 85.19 193 PRO A CA 1
ATOM 1536 C C . PRO A 1 193 ? -4.624 5.972 -10.140 1.00 85.19 193 PRO A C 1
ATOM 1538 O O . PRO A 1 193 ? -5.176 5.267 -9.304 1.00 85.19 193 PRO A O 1
ATOM 1541 N N . LYS A 1 194 ? -5.304 6.509 -11.162 1.00 87.00 194 LYS A N 1
ATOM 1542 C CA . LYS A 1 194 ? -6.766 6.385 -11.313 1.00 87.00 194 LYS A CA 1
ATOM 1543 C C . LYS A 1 194 ? -7.216 4.916 -11.470 1.00 87.00 194 LYS A C 1
ATOM 1545 O O . LYS A 1 194 ? -8.038 4.478 -10.663 1.00 87.00 194 LYS A O 1
ATOM 1550 N N . PRO A 1 195 ? -6.660 4.127 -12.414 1.00 87.50 195 PRO A N 1
ATOM 1551 C CA . PRO A 1 195 ? -6.877 2.679 -12.471 1.00 87.50 195 PRO A CA 1
ATOM 1552 C C . PRO A 1 195 ? -6.578 1.950 -11.157 1.00 87.50 195 PRO A C 1
ATOM 1554 O O . PRO A 1 195 ? -7.375 1.122 -10.715 1.00 87.50 195 PRO A O 1
ATOM 1557 N N . LEU A 1 196 ? -5.454 2.280 -10.511 1.00 90.06 196 LEU A N 1
ATOM 1558 C CA . LEU A 1 196 ? -5.039 1.633 -9.268 1.00 90.06 196 LEU A CA 1
ATOM 1559 C C . LEU A 1 196 ? -6.041 1.873 -8.141 1.00 90.06 196 LEU A C 1
ATOM 1561 O O . LEU A 1 196 ? -6.436 0.936 -7.456 1.00 90.06 196 LEU A O 1
ATOM 1565 N N . ILE A 1 197 ? -6.477 3.118 -7.971 1.00 91.31 197 ILE A N 1
ATOM 1566 C CA . ILE A 1 197 ? -7.455 3.514 -6.957 1.00 91.31 197 ILE A CA 1
ATOM 1567 C C . ILE A 1 197 ? -8.785 2.803 -7.182 1.00 91.31 197 ILE A C 1
ATOM 1569 O O . ILE A 1 197 ? -9.367 2.304 -6.220 1.00 91.31 197 ILE A O 1
ATOM 1573 N N . GLY A 1 198 ? -9.255 2.718 -8.430 1.00 89.38 198 GLY A N 1
ATOM 1574 C CA . GLY A 1 198 ? -10.485 1.997 -8.763 1.00 89.38 198 GLY A CA 1
ATOM 1575 C C . GLY A 1 198 ? -10.404 0.514 -8.394 1.00 89.38 198 GLY A C 1
ATOM 1576 O O . GLY A 1 198 ? -11.276 0.003 -7.690 1.00 89.38 198 GLY A O 1
ATOM 1577 N N . LEU A 1 199 ? -9.320 -0.155 -8.796 1.00 88.38 199 LEU A N 1
ATOM 1578 C CA . LEU A 1 199 ? -9.086 -1.568 -8.487 1.00 88.38 199 LEU A CA 1
ATOM 1579 C C . LEU A 1 199 ? -8.927 -1.818 -6.984 1.00 88.38 199 LEU A C 1
ATOM 1581 O O . LEU A 1 199 ? -9.533 -2.746 -6.453 1.00 88.38 199 LEU A O 1
ATOM 1585 N N . LEU A 1 200 ? -8.158 -0.979 -6.286 1.00 91.50 200 LEU A N 1
ATOM 1586 C CA . LEU A 1 200 ? -7.995 -1.084 -4.839 1.00 91.50 200 LEU A CA 1
ATOM 1587 C C . LEU A 1 200 ? -9.312 -0.856 -4.112 1.00 91.50 200 LEU A C 1
ATOM 1589 O O . LEU A 1 200 ? -9.612 -1.608 -3.197 1.00 9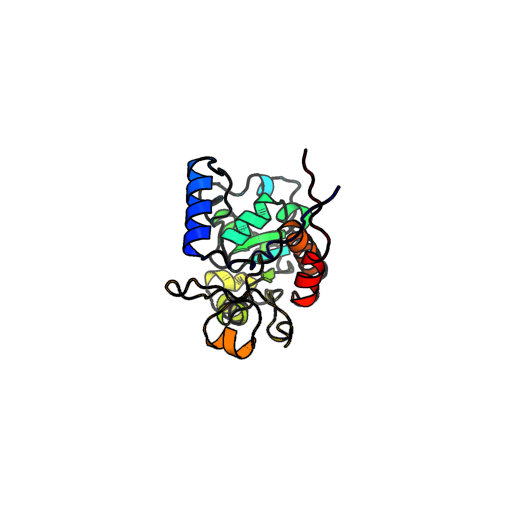1.50 200 LEU A O 1
ATOM 1593 N N . SER A 1 201 ? -10.113 0.125 -4.528 1.00 89.81 201 SER A N 1
ATOM 1594 C CA . SER A 1 201 ? -11.413 0.401 -3.907 1.00 89.81 201 SER A CA 1
ATOM 1595 C C . SER A 1 201 ? -12.341 -0.803 -4.052 1.00 89.81 201 SER A C 1
ATOM 1597 O O . SER A 1 201 ? -12.945 -1.232 -3.072 1.00 89.81 201 SER A O 1
ATOM 1599 N N . ALA A 1 202 ? -12.391 -1.404 -5.244 1.00 87.31 202 ALA A N 1
ATOM 1600 C CA . ALA A 1 202 ? -13.162 -2.618 -5.488 1.00 87.31 202 ALA A CA 1
ATOM 1601 C C . ALA A 1 202 ? -12.665 -3.805 -4.643 1.00 87.31 202 ALA A C 1
ATOM 1603 O O . ALA A 1 202 ? -13.477 -4.483 -4.019 1.00 87.31 202 ALA A O 1
ATOM 1604 N N . ALA A 1 203 ? -11.349 -4.034 -4.568 1.00 87.75 203 ALA A N 1
ATOM 1605 C CA . ALA A 1 203 ? -10.770 -5.133 -3.790 1.00 87.75 203 ALA A CA 1
ATOM 1606 C C . ALA A 1 203 ? -10.993 -4.963 -2.276 1.00 87.75 203 ALA A C 1
ATOM 1608 O O . ALA A 1 203 ? -11.361 -5.906 -1.576 1.00 87.75 203 ALA A O 1
ATOM 1609 N N . VAL A 1 204 ? -10.803 -3.741 -1.780 1.00 88.00 204 VAL A N 1
ATOM 1610 C CA . VAL A 1 204 ? -10.940 -3.368 -0.369 1.00 88.00 204 VAL A CA 1
ATOM 1611 C C . VAL A 1 204 ? -12.399 -3.459 0.089 1.00 88.00 204 VAL A C 1
ATOM 1613 O O . VAL A 1 204 ? -12.662 -4.026 1.147 1.00 88.00 204 VAL A O 1
ATOM 1616 N N . VAL A 1 205 ? -13.353 -2.973 -0.717 1.00 84.44 205 VAL A N 1
ATOM 1617 C CA . VAL A 1 205 ? -14.796 -3.041 -0.413 1.00 84.44 205 VAL A CA 1
ATOM 1618 C C . VAL A 1 205 ? -15.353 -4.450 -0.615 1.00 84.44 205 VAL A C 1
ATOM 1620 O O . VAL A 1 205 ? -16.104 -4.940 0.223 1.00 84.44 205 VAL A O 1
ATOM 1623 N N . GLY A 1 206 ? -14.999 -5.105 -1.722 1.00 75.38 206 GLY A N 1
ATOM 1624 C CA . GLY A 1 206 ? -15.543 -6.410 -2.097 1.00 75.38 206 GLY A CA 1
ATOM 1625 C C . GLY A 1 206 ? -14.981 -7.581 -1.292 1.00 75.38 206 GLY A C 1
ATOM 1626 O O . GLY A 1 206 ? -15.544 -8.670 -1.343 1.00 75.38 206 GLY A O 1
ATOM 1627 N N . GLY A 1 207 ? -13.864 -7.396 -0.579 1.00 63.53 207 GLY A N 1
ATOM 1628 C CA . GLY A 1 207 ? -13.217 -8.453 0.207 1.00 63.53 207 GLY A CA 1
ATOM 1629 C C . GLY A 1 207 ? -12.701 -9.638 -0.624 1.00 63.53 207 GLY A C 1
ATOM 1630 O O . GLY A 1 207 ? -12.290 -10.648 -0.059 1.00 63.53 207 GLY A O 1
ATOM 1631 N N . ALA A 1 208 ? -12.720 -9.532 -1.957 1.00 53.75 208 ALA A N 1
ATOM 1632 C CA . ALA A 1 208 ? -12.469 -10.626 -2.885 1.00 53.75 208 ALA A CA 1
ATOM 1633 C C . ALA A 1 208 ? -11.117 -10.471 -3.610 1.00 53.75 208 ALA A C 1
ATOM 1635 O O . ALA A 1 208 ? -10.944 -9.614 -4.471 1.00 53.75 208 ALA A O 1
ATOM 1636 N N . LEU A 1 209 ? -10.196 -11.358 -3.212 1.00 50.81 209 LEU A N 1
ATOM 1637 C CA . LEU A 1 209 ? -9.068 -11.984 -3.919 1.00 50.81 209 LEU A CA 1
ATOM 1638 C C . LEU A 1 209 ? -8.200 -11.130 -4.865 1.00 50.81 209 LEU A C 1
ATOM 1640 O O . LEU A 1 209 ? -8.522 -10.941 -6.032 1.00 50.81 209 LEU A O 1
ATOM 1644 N N . LEU A 1 210 ? -7.013 -10.799 -4.336 1.00 54.25 210 LEU A N 1
ATOM 1645 C CA . LEU A 1 210 ? -5.703 -10.688 -4.996 1.00 54.25 210 LEU A CA 1
ATOM 1646 C C . LEU A 1 210 ? -5.699 -10.008 -6.371 1.00 54.25 210 LEU A C 1
ATOM 1648 O O . LEU A 1 210 ? -6.077 -10.604 -7.379 1.00 54.25 210 LEU A O 1
ATOM 1652 N N . LEU A 1 211 ? -5.140 -8.797 -6.430 1.00 57.50 211 LEU A N 1
ATOM 1653 C CA . LEU A 1 211 ? -4.980 -8.046 -7.674 1.00 57.50 211 LEU A CA 1
ATOM 1654 C C . LEU A 1 211 ? -4.267 -8.888 -8.741 1.00 57.50 211 LEU A C 1
ATOM 1656 O O . LEU A 1 211 ? -3.072 -9.187 -8.639 1.00 57.50 211 LEU A O 1
ATOM 1660 N N . ALA A 1 212 ? -5.012 -9.278 -9.774 1.00 57.81 212 ALA A N 1
ATOM 1661 C CA . ALA A 1 212 ? -4.454 -10.015 -10.886 1.00 57.81 212 ALA A CA 1
ATOM 1662 C C . ALA A 1 212 ? -3.692 -9.062 -11.824 1.00 57.81 212 ALA A C 1
ATOM 1664 O O . ALA A 1 212 ? -4.217 -8.026 -12.221 1.00 57.81 212 ALA A O 1
ATOM 1665 N N . PRO A 1 213 ? -2.470 -9.390 -12.267 1.00 54.69 213 PRO A N 1
ATOM 1666 C CA . PRO A 1 213 ? -1.771 -8.634 -13.293 1.00 54.69 213 PRO A CA 1
ATOM 1667 C C . PRO A 1 213 ? -2.569 -8.473 -14.582 1.00 54.69 213 PRO A C 1
ATOM 1669 O O . PRO A 1 213 ? -2.371 -7.493 -15.279 1.00 54.69 213 PRO A O 1
ATOM 1672 N N . GLU A 1 214 ? -3.487 -9.384 -14.900 1.00 53.72 214 GLU A N 1
ATOM 1673 C CA . GLU A 1 214 ? -4.378 -9.24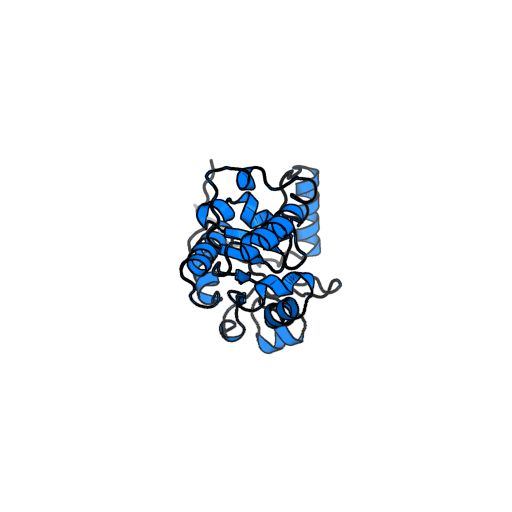9 -16.057 1.00 53.72 214 GLU A CA 1
ATOM 1674 C C . GLU A 1 214 ? -5.406 -8.129 -15.880 1.00 53.72 214 GLU A C 1
ATOM 1676 O O . GLU A 1 214 ? -5.632 -7.377 -16.822 1.00 53.72 214 GLU A O 1
ATOM 1681 N N . THR A 1 215 ? -5.969 -7.951 -14.678 1.00 57.75 215 THR A N 1
ATOM 1682 C CA . THR A 1 215 ? -6.883 -6.833 -14.392 1.00 57.75 215 THR A CA 1
ATOM 1683 C C . THR A 1 215 ? -6.129 -5.507 -14.329 1.00 57.75 215 THR A C 1
ATOM 1685 O O . THR A 1 215 ? -6.614 -4.501 -14.841 1.00 57.75 215 THR A O 1
ATOM 1688 N N . LEU A 1 216 ? -4.903 -5.520 -13.797 1.00 57.28 216 LEU A N 1
ATOM 1689 C CA . LEU A 1 216 ? -3.991 -4.374 -13.825 1.00 57.28 216 LEU A CA 1
ATOM 1690 C C . LEU A 1 216 ? -3.600 -3.999 -15.275 1.00 57.28 216 LEU A C 1
ATOM 1692 O O . LEU A 1 216 ? -3.679 -2.832 -15.653 1.00 57.28 216 LEU A O 1
ATOM 1696 N N . ASN A 1 217 ? -3.262 -4.979 -16.121 1.00 54.91 217 ASN A N 1
ATOM 1697 C CA . ASN A 1 217 ? -2.914 -4.757 -17.528 1.00 54.91 217 ASN A CA 1
ATOM 1698 C C . ASN A 1 217 ? -4.121 -4.296 -18.364 1.00 54.91 217 ASN A C 1
ATOM 1700 O O . ASN A 1 217 ? -3.981 -3.390 -19.185 1.00 54.91 217 ASN A O 1
ATOM 1704 N N . ALA A 1 218 ? -5.311 -4.865 -18.144 1.00 54.56 218 ALA A N 1
ATOM 1705 C CA . ALA A 1 218 ? -6.538 -4.444 -18.821 1.00 54.56 218 ALA A CA 1
ATOM 1706 C C . ALA A 1 218 ? -6.903 -2.989 -18.486 1.00 54.56 218 ALA A C 1
ATOM 1708 O O . ALA A 1 218 ? -7.272 -2.228 -19.378 1.00 54.56 218 ALA A O 1
ATOM 1709 N N . ALA A 1 219 ? -6.711 -2.568 -17.232 1.00 50.41 219 ALA A N 1
ATOM 1710 C CA . ALA A 1 219 ? -6.962 -1.193 -16.804 1.00 50.41 219 ALA A CA 1
ATOM 1711 C C . ALA A 1 219 ? -5.932 -0.180 -17.349 1.00 50.41 219 ALA A C 1
ATOM 1713 O O . ALA A 1 219 ? -6.213 1.013 -17.408 1.00 50.41 219 ALA A O 1
ATOM 1714 N N . SER A 1 220 ? -4.750 -0.639 -17.778 1.00 45.88 220 SER A N 1
ATOM 1715 C CA . SER A 1 220 ? -3.768 0.184 -18.504 1.00 45.88 220 SER A CA 1
ATOM 1716 C C . SER A 1 220 ? -3.993 0.245 -20.024 1.00 45.88 220 SER A C 1
ATOM 1718 O O . SER A 1 220 ? -3.326 1.022 -20.703 1.00 45.88 220 SER A O 1
ATOM 1720 N N . GLY A 1 221 ? -4.912 -0.570 -20.560 1.00 39.66 221 GLY A N 1
ATOM 1721 C CA . GLY A 1 221 ? -5.246 -0.631 -21.987 1.00 39.66 221 GLY A CA 1
ATOM 1722 C C . GLY A 1 221 ? -6.357 0.326 -22.432 1.00 39.66 221 GLY A C 1
ATOM 1723 O O . GLY A 1 221 ? -6.533 0.514 -23.633 1.00 39.66 221 GLY A O 1
ATOM 1724 N N . SER A 1 222 ? -7.088 0.947 -21.500 1.00 35.59 222 SER A N 1
ATOM 1725 C CA . SER A 1 222 ? -8.032 2.022 -21.814 1.00 35.59 222 SER A CA 1
ATOM 1726 C C . SER A 1 222 ? -7.270 3.341 -21.942 1.00 35.59 222 SER A C 1
ATOM 1728 O O . SER A 1 222 ? -6.871 3.922 -20.936 1.00 35.59 222 SER A O 1
ATOM 1730 N N . GLU A 1 223 ? -7.016 3.710 -23.196 1.00 34.59 223 GLU A N 1
ATOM 1731 C CA . GLU A 1 223 ? -6.718 5.037 -23.744 1.00 34.59 223 GLU A CA 1
ATOM 1732 C C . GLU A 1 223 ? -6.179 6.101 -22.774 1.00 34.59 223 GLU A C 1
ATOM 1734 O O . GLU A 1 223 ? -6.851 6.592 -21.868 1.00 34.59 223 GLU A O 1
ATOM 1739 N N . VAL A 1 224 ? -4.952 6.544 -23.063 1.00 37.16 224 VAL A N 1
ATOM 1740 C CA . VAL A 1 224 ? -4.492 7.878 -22.682 1.00 37.16 224 VAL A CA 1
ATOM 1741 C C . VAL A 1 224 ? -5.400 8.875 -23.407 1.00 37.16 224 VAL A C 1
ATOM 1743 O O . VAL A 1 224 ? -5.138 9.235 -24.552 1.00 37.16 224 VAL A O 1
ATOM 1746 N N . GLU A 1 225 ? -6.491 9.279 -22.762 1.00 32.03 225 GLU A N 1
ATOM 1747 C CA . GLU A 1 225 ? -7.248 10.464 -23.146 1.00 32.03 225 GLU A CA 1
ATOM 1748 C C . GLU A 1 225 ? -6.322 11.659 -22.913 1.00 32.03 225 GLU A C 1
ATOM 1750 O O . GLU A 1 225 ? -6.033 12.058 -21.781 1.00 32.03 225 GLU A O 1
ATOM 1755 N N . VAL A 1 226 ? -5.723 12.130 -24.004 1.00 37.47 226 VAL A N 1
ATOM 1756 C CA . VAL A 1 226 ? -4.826 13.276 -23.994 1.00 37.47 226 VAL A CA 1
ATOM 1757 C C . VAL A 1 226 ? -5.699 14.524 -23.975 1.00 37.47 226 VAL A C 1
ATOM 1759 O O . VAL A 1 226 ? -6.039 15.066 -25.023 1.00 37.47 226 VAL A O 1
ATOM 1762 N N . ASP A 1 227 ? -6.101 14.946 -22.782 1.00 29.84 227 ASP A N 1
ATOM 1763 C CA . ASP A 1 227 ? -6.777 16.225 -22.592 1.00 29.84 227 ASP A CA 1
ATOM 1764 C C . ASP A 1 227 ? -5.710 17.332 -22.586 1.00 29.84 227 ASP A C 1
ATOM 1766 O O . ASP A 1 227 ? -5.067 17.617 -21.572 1.00 29.84 227 ASP A O 1
ATOM 1770 N N . TYR A 1 228 ? -5.423 17.878 -23.770 1.00 37.69 228 TYR A N 1
ATOM 1771 C CA . TYR A 1 228 ? -4.691 19.135 -23.900 1.00 37.69 228 TYR A CA 1
ATOM 1772 C C . TYR A 1 228 ? -5.700 20.279 -23.782 1.00 37.69 228 TYR A C 1
ATOM 1774 O O . TYR A 1 228 ? -6.326 20.657 -24.773 1.00 37.69 228 TYR A O 1
ATOM 1782 N N . GLY A 1 229 ? -5.838 20.809 -22.566 1.00 38.66 229 GLY A N 1
ATOM 1783 C CA . GLY A 1 229 ? -6.307 22.177 -22.333 1.00 38.66 229 GLY A CA 1
ATOM 1784 C C . GLY A 1 229 ? -5.191 23.190 -22.550 1.00 38.66 229 GLY A C 1
ATOM 1785 O O . GLY A 1 229 ? -4.035 22.873 -22.180 1.00 38.66 229 GLY A O 1
#

Radius of gyration: 20.1 Å; chains: 1; bounding box: 41×41×74 Å